Protein AF-A0A8T4K8P7-F1 (afdb_monomer)

Radius of gyration: 17.57 Å; Cα contacts (8 Å, |Δi|>4): 378; chains: 1; bounding box: 42×39×45 Å

pLDDT: mean 90.66, std 10.07, range [41.31, 98.44]

Solvent-accessible surface area (backbone atoms only — not comparable to full-atom values): 11042 Å² total; per-residue (Å²): 95,74,59,97,85,44,69,58,76,87,58,47,67,64,54,25,51,53,53,44,50,50,29,66,76,68,65,52,53,63,45,79,44,51,33,52,85,45,76,46,46,77,56,76,52,80,62,54,69,50,49,51,40,52,32,63,65,65,40,80,53,73,34,36,40,36,16,49,25,79,22,33,34,71,48,74,81,56,51,82,66,72,52,37,40,78,36,74,53,48,74,57,96,65,36,37,38,30,12,36,82,56,75,82,93,69,76,68,49,39,34,40,24,33,82,56,24,32,19,42,69,50,67,52,99,89,66,54,71,52,76,46,57,23,36,36,44,32,55,55,84,85,19,41,37,3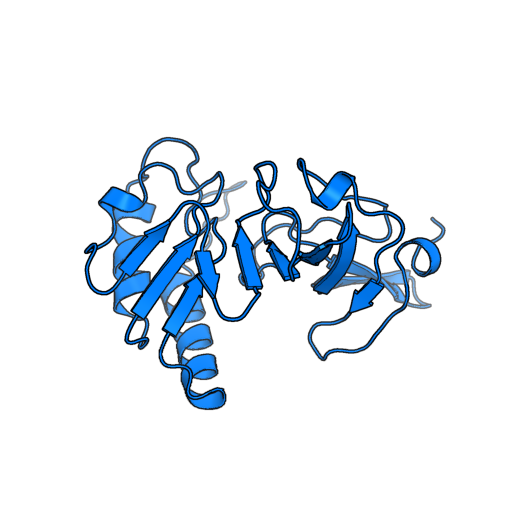5,36,42,43,61,89,57,84,88,56,77,72,31,42,43,39,77,70,55,48,63,55,72,49,53,53,65,46,68,70,29,39,35,23,41,84,90,62,51,74,74,47,32,40,78,78,48,53,70,81,131

Sequence (196 aa):
MWKSGISLPSQVKRLAERLNSLKKLTKAESLIIVGDLKHKTAGISPQERREVPEFLELLKFKKIIIVKGNHDGFIEKLVDGKRVSVQKSFSVGGYIFTHGHRRIRSDKGIIVIGHNHLCVKFRDDVGATYNEPVWVRGRLGGKTIIIMPAFNELCGYFLVNRGTFNGPIASKLKNPKIYLLDGTDIGRVNDLKVKE

Secondary structure (DSSP, 8-state):
-EETTEEPPP-HHHHHHHHHHHHHHH--SEEEE-S-SSS-SSS--HHHHHHHHHHHHH---SEEEEE--TT-TTGGGGS-SSSEEEES-EEETTEEEE-SSS----SSSEEEE-SS-EEEEEE-TTS-EEEEE-EEEEEETTEEEEEPPPSSTTS--EEGGGT---HHHHTT--S-EEE-TT--EEEEGGGGPPP-

Nearest PDB structures (foldseek):
  6nvo-assembly1_A  TM=7.339E-01  e=3.131E-07  Pseudomonas putida KT2440
  7z4m-assembly1_A  TM=4.965E-01  e=4.437E-01  Plasmodium falciparum 3D7
  8hmz-assembly1_E  TM=4.675E-01  e=6.268E+00  Homo sapiens

Mean predicted aligned error: 5.12 Å

Structure (mmCIF, N/CA/C/O backbone):
data_AF-A0A8T4K8P7-F1
#
_entry.id   AF-A0A8T4K8P7-F1
#
loop_
_atom_site.group_PDB
_atom_site.id
_atom_site.type_symbol
_atom_site.label_atom_id
_atom_site.label_alt_id
_atom_site.label_comp_id
_atom_site.label_asym_id
_atom_site.label_entity_id
_atom_site.label_seq_id
_atom_site.pdbx_PDB_ins_code
_atom_site.Cartn_x
_atom_site.Cartn_y
_atom_site.Cartn_z
_atom_site.occupancy
_atom_site.B_iso_or_equiv
_atom_site.auth_seq_id
_atom_site.auth_comp_id
_atom_site.auth_asym_id
_atom_site.auth_atom_id
_atom_site.pdbx_PDB_model_num
ATOM 1 N N . MET A 1 1 ? 10.497 11.976 14.344 1.00 49.62 1 MET A N 1
ATOM 2 C CA . MET A 1 1 ? 11.625 11.009 14.286 1.00 49.62 1 MET A CA 1
ATOM 3 C C . MET A 1 1 ? 12.851 11.747 13.764 1.00 49.62 1 MET A C 1
ATOM 5 O O . MET A 1 1 ? 12.717 12.407 12.743 1.00 49.62 1 MET A O 1
ATOM 9 N N . TRP A 1 2 ? 13.987 11.687 14.465 1.00 41.31 2 TRP A N 1
ATOM 10 C CA . TRP A 1 2 ? 15.237 12.311 14.021 1.00 41.31 2 TRP A CA 1
ATOM 11 C C . TRP A 1 2 ? 15.979 11.336 13.104 1.00 41.31 2 TRP A C 1
ATOM 13 O O . TRP A 1 2 ? 16.312 10.231 13.530 1.00 41.31 2 TRP A O 1
ATOM 23 N N . LYS A 1 3 ? 16.242 11.721 11.856 1.00 43.31 3 LYS A N 1
ATOM 24 C CA . LYS A 1 3 ? 17.260 11.076 11.015 1.00 43.31 3 LYS A CA 1
ATOM 25 C C . LYS A 1 3 ? 18.243 12.158 10.600 1.00 43.31 3 LYS A C 1
ATOM 27 O O . LYS A 1 3 ? 17.824 13.176 10.059 1.00 43.31 3 LYS A O 1
ATOM 32 N N . SER A 1 4 ? 19.520 11.965 10.921 1.00 51.34 4 SER A N 1
ATOM 33 C CA . SER A 1 4 ? 20.590 12.917 10.586 1.00 51.34 4 SER A CA 1
ATOM 34 C C . SER A 1 4 ? 20.332 14.357 11.070 1.00 51.34 4 SER A C 1
ATOM 36 O O . SER A 1 4 ? 20.675 15.308 10.381 1.00 51.34 4 SER A O 1
ATOM 38 N N . GLY A 1 5 ? 19.686 14.531 12.232 1.00 52.47 5 GLY A N 1
ATOM 39 C CA . GLY A 1 5 ? 19.382 15.856 12.795 1.00 52.47 5 GLY A CA 1
ATOM 40 C C . GLY A 1 5 ? 18.065 16.494 12.329 1.00 52.47 5 GLY A C 1
ATOM 41 O O . GLY A 1 5 ? 17.687 17.536 12.853 1.00 52.47 5 GLY A O 1
ATOM 42 N N . ILE A 1 6 ? 17.321 15.867 11.410 1.00 60.94 6 ILE A N 1
ATOM 43 C CA . ILE A 1 6 ? 16.046 16.398 10.905 1.00 60.94 6 ILE A CA 1
ATOM 44 C C . ILE A 1 6 ? 14.881 15.700 11.610 1.00 60.94 6 ILE A C 1
ATOM 46 O O . ILE A 1 6 ? 14.722 14.481 11.502 1.00 60.94 6 ILE A O 1
ATOM 50 N N . SER A 1 7 ? 14.056 16.474 12.322 1.00 66.19 7 SER A N 1
ATOM 51 C CA . SER A 1 7 ? 12.785 16.006 12.880 1.00 66.19 7 SER A CA 1
ATOM 52 C C . SER A 1 7 ? 11.669 16.217 11.861 1.00 66.19 7 SER A C 1
ATOM 54 O O . SER A 1 7 ? 11.255 17.347 11.607 1.00 66.19 7 SER A O 1
ATOM 56 N N . LEU A 1 8 ? 11.169 15.129 11.273 1.00 68.38 8 LEU A N 1
ATOM 57 C CA . LEU A 1 8 ? 9.980 15.212 10.426 1.00 68.38 8 LEU A CA 1
ATOM 58 C C . LEU A 1 8 ? 8.728 15.414 11.295 1.00 68.38 8 LEU A C 1
ATOM 60 O O . LEU A 1 8 ? 8.535 14.647 12.250 1.00 68.38 8 LEU A O 1
ATOM 64 N N . PRO A 1 9 ? 7.870 16.399 10.970 1.00 79.00 9 PRO A N 1
ATOM 65 C CA . PRO A 1 9 ? 6.611 16.596 11.670 1.00 79.00 9 PRO A CA 1
ATOM 66 C C . PRO A 1 9 ? 5.672 15.413 11.433 1.00 79.00 9 PRO A C 1
ATOM 68 O O . PRO A 1 9 ? 5.749 14.719 10.412 1.00 79.00 9 PRO A O 1
ATOM 71 N N . SER A 1 10 ? 4.757 15.205 12.378 1.00 85.06 10 SER A N 1
ATOM 72 C CA . SER A 1 10 ? 3.747 14.156 12.268 1.00 85.06 10 SER A CA 1
ATOM 73 C C . SER A 1 10 ? 2.911 14.318 10.997 1.00 85.06 10 SER A C 1
ATOM 75 O O . SER A 1 10 ? 2.482 15.418 10.653 1.00 85.06 10 SER A O 1
ATOM 77 N N . GLN A 1 11 ? 2.674 13.208 10.298 1.00 89.50 11 GLN A N 1
ATOM 78 C CA . GLN A 1 11 ? 1.909 13.174 9.045 1.00 89.50 11 GLN A CA 1
ATOM 79 C C . GLN A 1 11 ? 0.461 12.710 9.241 1.00 89.50 11 GLN A C 1
ATOM 81 O O . GLN A 1 11 ? -0.279 12.584 8.266 1.00 89.50 11 GLN A O 1
ATOM 86 N N . VAL A 1 12 ? 0.054 12.454 10.489 1.00 93.44 12 VAL A N 1
ATOM 87 C CA . VAL A 1 12 ? -1.227 11.829 10.847 1.00 93.44 12 VAL A CA 1
ATOM 88 C C . VAL A 1 12 ? -2.416 12.567 10.233 1.00 93.44 12 VAL A C 1
ATOM 90 O O . VAL A 1 12 ? -3.174 11.972 9.466 1.00 93.44 12 VAL A O 1
ATOM 93 N N . LYS A 1 13 ? -2.541 13.873 10.501 1.00 95.25 13 LYS A N 1
ATOM 94 C CA . LYS A 1 13 ? -3.667 14.689 10.016 1.00 95.25 13 LYS A CA 1
ATOM 95 C C . LYS A 1 13 ? -3.722 14.735 8.491 1.00 95.25 13 LYS A C 1
ATOM 97 O O . LYS A 1 13 ? -4.756 14.419 7.911 1.00 95.25 13 LYS A O 1
ATOM 102 N N . ARG A 1 14 ? -2.582 15.004 7.844 1.00 95.38 14 ARG A N 1
ATOM 103 C CA . ARG A 1 14 ? -2.464 15.075 6.378 1.00 95.38 14 ARG A CA 1
ATOM 104 C C . ARG A 1 14 ? -2.895 13.770 5.699 1.00 95.38 14 ARG A C 1
ATOM 106 O O . ARG A 1 14 ? -3.659 13.789 4.736 1.00 95.38 14 ARG A O 1
ATOM 113 N N . LEU A 1 15 ? -2.421 12.625 6.196 1.00 95.94 15 LEU A N 1
ATOM 114 C CA . LEU A 1 15 ? -2.766 11.316 5.632 1.00 95.94 15 LEU A CA 1
ATOM 115 C C . LEU A 1 15 ? -4.241 10.965 5.869 1.00 95.94 15 LEU A C 1
ATOM 117 O O . LEU A 1 15 ? -4.898 10.448 4.962 1.00 95.94 15 LEU A O 1
ATOM 121 N N . ALA A 1 16 ? -4.776 11.267 7.055 1.00 97.69 16 ALA A N 1
ATOM 122 C CA . ALA A 1 16 ? -6.183 11.034 7.371 1.00 97.69 16 ALA A CA 1
ATOM 123 C C . ALA A 1 16 ? -7.114 11.902 6.509 1.00 97.69 16 ALA A C 1
ATOM 125 O O . ALA A 1 16 ? -8.106 11.404 5.975 1.00 97.69 16 ALA A O 1
ATOM 126 N N . GLU A 1 17 ? -6.780 13.178 6.308 1.00 97.81 17 GLU A N 1
ATOM 127 C CA . GLU A 1 17 ? -7.503 14.087 5.414 1.00 97.81 17 GLU A CA 1
ATOM 128 C C . GLU A 1 17 ? -7.501 13.580 3.975 1.00 97.81 17 GLU A C 1
ATOM 130 O O . GLU A 1 17 ? -8.565 13.496 3.360 1.00 97.81 17 GLU A O 1
ATOM 135 N N . ARG A 1 18 ? -6.344 13.149 3.460 1.00 97.56 18 ARG A N 1
ATOM 136 C CA . ARG A 1 18 ? -6.235 12.574 2.112 1.00 97.56 18 ARG A CA 1
ATOM 137 C C . ARG A 1 18 ? -7.135 11.344 1.947 1.00 97.56 18 ARG A C 1
ATOM 139 O O . ARG A 1 18 ? -7.879 11.259 0.971 1.00 97.56 18 ARG A O 1
ATOM 146 N N . LEU A 1 19 ? -7.139 10.422 2.913 1.00 98.06 19 LEU A N 1
ATOM 147 C CA . LEU A 1 19 ? -8.028 9.251 2.900 1.00 98.06 19 LEU A CA 1
ATOM 148 C C . LEU A 1 19 ? -9.512 9.632 3.006 1.00 98.06 19 LEU A C 1
ATOM 150 O O . LEU A 1 19 ? -10.351 9.050 2.320 1.00 98.06 19 LEU A O 1
ATOM 154 N N . ASN A 1 20 ? -9.851 10.627 3.822 1.00 98.44 20 ASN A N 1
ATOM 155 C CA . ASN A 1 20 ? -11.219 11.124 3.952 1.00 98.44 20 ASN A CA 1
ATOM 156 C C . ASN A 1 20 ? -11.707 11.834 2.677 1.00 98.44 20 ASN A C 1
ATOM 158 O O . ASN A 1 20 ? -12.883 11.720 2.328 1.00 98.44 20 ASN A O 1
ATOM 162 N N . SER A 1 21 ? -10.830 12.522 1.949 1.00 98.31 21 SER A N 1
ATOM 163 C CA . SER A 1 21 ? -11.137 13.081 0.628 1.00 98.31 21 SER A CA 1
ATOM 164 C C . SER A 1 21 ? -11.382 11.977 -0.402 1.00 98.31 21 SER A C 1
ATOM 166 O O . SER A 1 21 ? -12.384 12.020 -1.115 1.00 98.31 21 SER A O 1
ATOM 168 N N . LEU A 1 22 ? -10.560 10.921 -0.409 1.00 97.56 22 LEU A N 1
ATOM 169 C CA . LEU A 1 22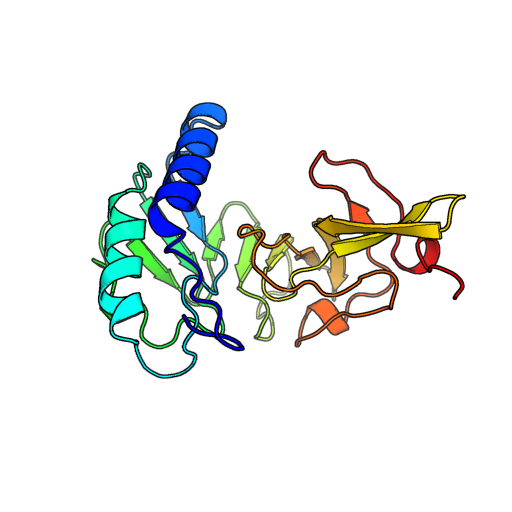 ? -10.794 9.737 -1.246 1.00 97.56 22 LEU A CA 1
ATOM 170 C C . LEU A 1 22 ? -12.107 9.031 -0.896 1.00 97.56 22 LEU A C 1
ATOM 172 O O . LEU A 1 22 ? -12.825 8.589 -1.792 1.00 97.56 22 LEU A O 1
ATOM 176 N N . LYS A 1 23 ? -12.476 8.971 0.388 1.00 97.88 23 LYS A N 1
ATOM 177 C CA . LYS A 1 23 ? -13.790 8.477 0.812 1.00 97.88 23 LYS A CA 1
ATOM 178 C C . LYS A 1 23 ? -14.923 9.283 0.181 1.00 97.88 23 LYS A C 1
ATOM 180 O O . LYS A 1 23 ? -15.877 8.685 -0.304 1.00 97.88 23 LYS A O 1
ATOM 185 N N . LYS A 1 24 ? -14.847 10.619 0.203 1.00 97.88 24 LYS A N 1
ATOM 186 C CA . LYS A 1 24 ? -15.880 11.487 -0.392 1.00 97.88 24 LYS A CA 1
ATOM 187 C C . LYS A 1 24 ? -16.013 11.239 -1.895 1.00 97.88 24 LYS A C 1
ATOM 189 O O . LYS A 1 24 ? -17.130 11.113 -2.382 1.00 97.88 24 LYS A O 1
ATOM 194 N N . LEU A 1 25 ? -14.883 11.114 -2.593 1.00 97.81 25 LEU A N 1
ATOM 195 C CA . LEU A 1 25 ? -14.841 10.876 -4.036 1.00 97.81 25 LEU A CA 1
ATOM 196 C C . LEU A 1 25 ? -15.408 9.500 -4.421 1.00 97.81 25 LEU A C 1
ATOM 198 O O . LEU A 1 25 ? -16.228 9.390 -5.324 1.00 97.81 25 LEU A O 1
ATOM 202 N N . THR A 1 26 ? -14.987 8.450 -3.719 1.00 97.44 26 THR A N 1
ATOM 203 C CA . THR A 1 26 ? -15.342 7.054 -4.042 1.00 97.44 26 THR A CA 1
ATOM 204 C C . THR A 1 26 ? -16.648 6.586 -3.405 1.00 97.44 26 THR A C 1
ATOM 206 O O . THR A 1 26 ? -17.161 5.530 -3.762 1.00 97.44 26 THR A O 1
ATOM 209 N N . LYS A 1 27 ? -17.162 7.329 -2.416 1.00 97.88 27 LYS A N 1
ATOM 210 C CA . LYS A 1 27 ? -18.271 6.939 -1.528 1.00 97.88 27 LYS A CA 1
ATOM 211 C C . LYS A 1 27 ? -18.028 5.622 -0.770 1.00 97.88 27 LYS A C 1
ATOM 213 O O . LYS A 1 27 ? -18.963 5.045 -0.222 1.00 97.88 27 LYS A O 1
ATOM 218 N N . ALA A 1 28 ? -16.778 5.157 -0.682 1.00 97.50 28 ALA A N 1
ATOM 219 C CA . ALA A 1 28 ? -16.440 3.896 -0.032 1.00 97.50 28 ALA A CA 1
ATOM 220 C C . ALA A 1 28 ? -16.812 3.900 1.461 1.00 97.50 28 ALA A C 1
ATOM 222 O O . ALA A 1 28 ? -16.517 4.840 2.205 1.00 97.50 28 ALA A O 1
ATOM 223 N N . GLU A 1 29 ? -17.438 2.827 1.941 1.00 97.19 29 GLU A N 1
ATOM 224 C CA . GLU A 1 29 ? -17.795 2.697 3.359 1.00 97.19 29 GLU A CA 1
ATOM 225 C C . GLU A 1 29 ? -16.701 2.038 4.199 1.00 97.19 29 GLU A C 1
ATOM 227 O O . GLU A 1 29 ? -16.572 2.347 5.386 1.00 97.19 29 GLU A O 1
ATOM 232 N N . SER A 1 30 ? -15.900 1.176 3.572 1.00 97.31 30 SER A N 1
ATOM 233 C CA . SER A 1 30 ? -14.839 0.400 4.212 1.00 97.31 30 SER A CA 1
ATOM 234 C C . SER A 1 30 ? -13.465 0.753 3.645 1.00 97.31 30 SER A C 1
ATOM 236 O O . SER A 1 30 ? -13.347 1.062 2.461 1.00 97.31 30 SER A O 1
ATOM 238 N N . LEU A 1 31 ? -12.432 0.664 4.482 1.00 98.12 31 LEU A N 1
ATOM 239 C CA . LEU A 1 31 ? -11.030 0.861 4.109 1.00 98.12 31 LEU A CA 1
ATOM 240 C C . LEU A 1 31 ? -10.221 -0.406 4.405 1.00 98.12 31 LEU A C 1
ATOM 242 O O . LEU A 1 31 ? -10.335 -0.972 5.492 1.00 98.12 31 LEU A O 1
ATOM 246 N N . ILE A 1 32 ? -9.372 -0.816 3.462 1.00 98.00 32 ILE A N 1
ATOM 247 C CA . ILE A 1 32 ? -8.385 -1.883 3.656 1.00 98.00 32 ILE A CA 1
ATOM 248 C C . ILE A 1 32 ? -6.993 -1.244 3.616 1.00 98.00 32 ILE A C 1
ATOM 250 O O . ILE A 1 32 ? -6.621 -0.640 2.614 1.00 98.00 32 ILE A O 1
ATOM 254 N N . ILE A 1 33 ? -6.226 -1.378 4.697 1.00 97.88 33 ILE A N 1
ATOM 255 C CA . ILE A 1 33 ? -4.840 -0.905 4.807 1.00 97.88 33 ILE A CA 1
ATOM 256 C C . ILE A 1 33 ? -3.918 -2.116 4.661 1.00 97.88 33 ILE A C 1
ATOM 258 O O . ILE A 1 33 ? -3.974 -3.035 5.477 1.00 97.88 33 ILE A O 1
ATOM 262 N N . VAL A 1 34 ? -3.068 -2.134 3.632 1.00 97.00 34 VAL A N 1
ATOM 263 C CA . VAL A 1 34 ? -2.229 -3.298 3.274 1.00 97.00 34 VAL A CA 1
ATOM 264 C C . VAL A 1 34 ? -0.843 -3.231 3.939 1.00 97.00 34 VAL A C 1
ATOM 266 O O . VAL A 1 34 ? 0.204 -3.371 3.306 1.00 97.00 34 VAL A O 1
ATOM 269 N N . GLY A 1 35 ? -0.867 -3.063 5.258 1.00 94.38 35 GLY A N 1
ATOM 270 C CA . GLY A 1 35 ? 0.278 -3.179 6.161 1.00 94.38 35 GLY A CA 1
ATOM 271 C C . GLY A 1 35 ? 1.169 -1.950 6.260 1.00 94.38 35 GLY A C 1
ATOM 272 O O . GLY A 1 35 ? 0.948 -0.950 5.584 1.00 94.38 35 GLY A O 1
ATOM 273 N N . ASP A 1 36 ? 2.159 -2.070 7.142 1.00 94.12 36 ASP A N 1
ATOM 274 C CA . ASP A 1 36 ? 3.139 -1.052 7.529 1.00 94.12 36 ASP A CA 1
ATOM 275 C C . ASP A 1 36 ? 2.482 0.289 7.894 1.00 94.12 36 ASP A C 1
ATOM 277 O O . ASP A 1 36 ? 2.917 1.366 7.486 1.00 94.12 36 ASP A O 1
ATOM 281 N N . LEU A 1 37 ? 1.419 0.216 8.704 1.00 93.00 37 LEU A N 1
ATOM 282 C CA . LEU A 1 37 ? 0.782 1.398 9.287 1.00 93.00 37 LEU A CA 1
ATOM 283 C C . LEU A 1 37 ? 1.706 2.074 10.310 1.00 93.00 37 LEU A C 1
ATOM 285 O O . LEU A 1 37 ? 1.640 3.287 10.506 1.00 93.00 37 LEU A O 1
ATOM 289 N N . LYS A 1 38 ? 2.567 1.288 10.963 1.00 90.81 38 LYS A N 1
ATOM 290 C CA . LYS A 1 38 ? 3.600 1.779 11.880 1.00 90.81 38 LYS A CA 1
ATOM 291 C C . LYS A 1 38 ? 4.987 1.267 11.490 1.00 90.81 38 LYS A C 1
ATOM 293 O O . LYS A 1 38 ? 5.124 0.463 10.577 1.00 90.81 38 LYS A O 1
ATOM 298 N N . HIS A 1 39 ? 6.025 1.727 12.188 1.00 82.88 39 HIS A N 1
ATOM 299 C CA . HIS A 1 39 ? 7.415 1.540 11.772 1.00 82.88 39 HIS A CA 1
ATOM 300 C C . HIS A 1 39 ? 8.201 0.522 12.611 1.00 82.88 39 HIS A C 1
ATOM 302 O O . HIS A 1 39 ? 9.064 -0.174 12.079 1.00 82.88 39 HIS A O 1
ATOM 308 N N . LYS A 1 40 ? 7.964 0.398 13.920 1.00 80.56 40 LYS A N 1
ATOM 309 C CA . LYS A 1 40 ? 8.739 -0.542 14.748 1.00 80.56 40 LYS A CA 1
ATOM 310 C C . LYS A 1 40 ? 8.344 -1.988 14.478 1.00 80.56 40 LYS A C 1
ATOM 312 O O . LYS A 1 40 ? 7.239 -2.393 14.805 1.00 80.56 40 LYS A O 1
ATOM 317 N N . THR A 1 41 ? 9.271 -2.817 14.015 1.00 76.81 41 THR A N 1
ATOM 318 C CA . THR A 1 41 ? 9.027 -4.261 13.833 1.00 76.81 41 THR A CA 1
ATOM 319 C C . THR A 1 41 ? 8.673 -4.965 15.150 1.00 76.81 41 THR A C 1
ATOM 321 O O . THR A 1 41 ? 7.709 -5.730 15.201 1.00 76.81 41 THR A O 1
ATOM 324 N N . ALA A 1 42 ? 9.395 -4.654 16.234 1.00 82.31 42 ALA A N 1
ATOM 325 C CA . ALA A 1 42 ? 9.152 -5.168 17.580 1.00 82.31 42 ALA A CA 1
ATOM 326 C C . ALA A 1 42 ? 8.781 -4.045 18.563 1.00 82.31 42 ALA A C 1
ATOM 328 O O . ALA A 1 42 ? 9.483 -3.040 18.702 1.00 82.31 42 ALA A O 1
ATOM 329 N N . GLY A 1 43 ? 7.678 -4.247 19.283 1.00 87.62 43 GLY A N 1
ATOM 330 C CA . GLY A 1 43 ? 7.147 -3.295 20.254 1.00 87.62 43 GLY A CA 1
ATOM 331 C C . GLY A 1 43 ? 6.405 -2.114 19.624 1.00 87.62 43 GLY A C 1
ATOM 332 O O . GLY A 1 43 ? 6.090 -2.101 18.434 1.00 87.62 43 GLY A O 1
ATOM 333 N N . ILE A 1 44 ? 6.098 -1.130 20.470 1.00 91.31 44 ILE A N 1
ATOM 334 C CA . ILE A 1 44 ? 5.383 0.093 20.095 1.00 91.31 44 ILE A CA 1
ATOM 335 C C . ILE A 1 44 ? 6.105 1.273 20.743 1.00 91.31 44 ILE A C 1
ATOM 337 O O . ILE A 1 44 ? 6.262 1.309 21.967 1.00 91.31 44 ILE A O 1
ATOM 341 N N . SER A 1 45 ? 6.565 2.221 19.933 1.00 91.25 45 SER A N 1
ATOM 342 C CA . SER A 1 45 ? 7.180 3.459 20.411 1.00 91.25 45 SER A CA 1
ATOM 343 C C . SER A 1 45 ? 6.156 4.388 21.079 1.00 91.25 45 SER A C 1
ATOM 345 O O . SER A 1 45 ? 4.963 4.309 20.781 1.00 91.25 45 SER A O 1
ATOM 347 N N . PRO A 1 46 ? 6.592 5.317 21.950 1.00 91.19 46 PRO A N 1
ATOM 348 C CA . PRO A 1 46 ? 5.697 6.320 22.529 1.00 91.19 46 PRO A CA 1
ATOM 349 C C . PRO A 1 46 ? 4.970 7.168 21.478 1.00 91.19 46 PRO A C 1
ATOM 351 O O . PRO A 1 46 ? 3.826 7.552 21.694 1.00 91.19 46 PRO A O 1
ATOM 354 N N . GLN A 1 47 ? 5.619 7.434 20.338 1.00 90.69 47 GLN A N 1
ATOM 355 C CA . GLN A 1 47 ? 5.001 8.138 19.217 1.00 90.69 47 GLN A CA 1
ATOM 356 C C . GLN A 1 47 ? 3.884 7.294 18.591 1.00 90.69 47 GLN A C 1
ATOM 358 O O . GLN A 1 47 ? 2.758 7.766 18.505 1.00 90.69 47 GLN A O 1
ATOM 363 N N . GLU A 1 48 ? 4.149 6.031 18.246 1.00 93.19 48 GLU A N 1
ATOM 364 C CA . GLU A 1 48 ? 3.138 5.134 17.659 1.00 93.19 48 GLU A CA 1
ATOM 365 C C . GLU A 1 48 ? 1.954 4.877 18.601 1.00 93.19 48 GLU A C 1
ATOM 367 O O . GLU A 1 48 ? 0.825 4.765 18.133 1.00 93.19 48 GLU A O 1
ATOM 372 N N . ARG A 1 49 ? 2.184 4.827 19.924 1.00 94.50 49 ARG A N 1
ATOM 373 C CA . ARG A 1 49 ? 1.101 4.700 20.919 1.00 94.50 49 ARG A CA 1
ATOM 374 C C . ARG A 1 49 ? 0.110 5.862 20.881 1.00 94.50 49 ARG A C 1
ATOM 376 O O . ARG A 1 49 ? -1.027 5.664 21.286 1.00 94.50 49 ARG A O 1
ATOM 383 N N . ARG A 1 50 ? 0.542 7.045 20.440 1.00 94.06 50 ARG A N 1
ATOM 384 C CA . ARG A 1 50 ? -0.318 8.227 20.290 1.00 94.06 50 ARG A CA 1
ATOM 385 C C . ARG A 1 50 ? -0.859 8.347 18.868 1.00 94.06 50 ARG A C 1
ATOM 387 O O . ARG A 1 50 ? -2.060 8.455 18.677 1.00 94.06 50 ARG A O 1
ATOM 394 N N . GLU A 1 51 ? 0.029 8.272 17.882 1.00 94.94 51 GLU A N 1
ATOM 395 C CA . GLU A 1 51 ? -0.286 8.592 16.488 1.00 94.94 51 GLU A CA 1
ATOM 396 C C . GLU A 1 51 ? -1.151 7.537 15.793 1.00 94.94 51 GLU A C 1
ATOM 398 O O . GLU A 1 51 ? -1.971 7.899 14.956 1.00 94.94 51 GLU A O 1
ATOM 403 N N . VAL A 1 52 ? -0.993 6.243 16.104 1.00 95.94 52 VAL A N 1
ATOM 404 C CA . VAL A 1 52 ? -1.789 5.195 15.439 1.00 95.94 52 VAL A CA 1
ATOM 405 C C . VAL A 1 52 ? -3.265 5.269 15.853 1.00 95.94 52 VAL A C 1
ATOM 407 O O . VAL A 1 52 ? -4.103 5.306 14.950 1.00 95.94 52 VAL A O 1
ATOM 410 N N . PRO A 1 53 ? -3.619 5.337 17.155 1.00 96.19 53 PRO A N 1
ATOM 411 C CA . PRO A 1 53 ? -5.007 5.563 17.557 1.00 96.19 53 PRO A CA 1
ATOM 412 C C . PRO A 1 53 ? -5.574 6.880 17.013 1.00 96.19 53 PRO A C 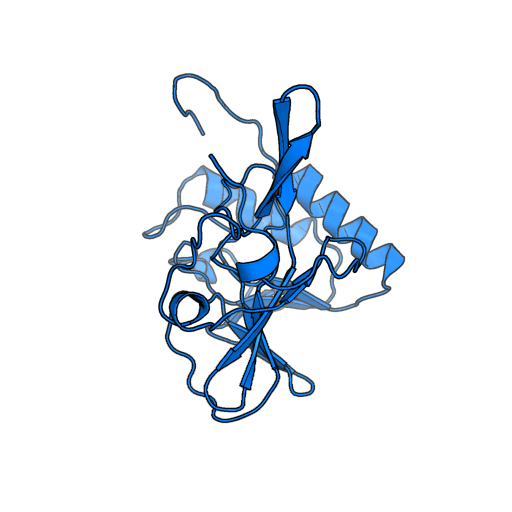1
ATOM 414 O O . PRO A 1 53 ? -6.631 6.853 16.387 1.00 96.19 53 PRO A O 1
ATOM 417 N N . GLU A 1 54 ? -4.836 7.994 17.142 1.00 96.38 54 GLU A N 1
ATOM 418 C CA . GLU A 1 54 ? -5.250 9.308 16.617 1.00 96.38 54 GLU A CA 1
ATOM 419 C C . GLU A 1 54 ? -5.564 9.234 15.115 1.00 96.38 54 GLU A C 1
ATOM 421 O O . GLU A 1 54 ? -6.616 9.681 14.657 1.00 96.38 54 GLU A O 1
ATOM 426 N N . PHE A 1 55 ? -4.680 8.611 14.333 1.00 97.19 55 PHE A N 1
ATOM 427 C CA . PHE A 1 55 ? -4.892 8.414 12.906 1.00 97.19 55 PHE A CA 1
ATOM 428 C C . PHE A 1 55 ? -6.179 7.637 12.622 1.00 97.19 55 PHE A C 1
ATOM 430 O O . PHE A 1 55 ? -6.968 8.061 11.781 1.00 97.19 55 PHE A O 1
ATOM 437 N N . LEU A 1 56 ? -6.415 6.521 13.317 1.00 97.31 56 LEU A N 1
ATOM 438 C CA . LEU A 1 56 ? -7.590 5.671 13.101 1.00 97.31 56 LEU A CA 1
ATOM 439 C C . LEU A 1 56 ? -8.906 6.357 13.494 1.00 97.31 56 LEU A C 1
ATOM 441 O O . LEU A 1 56 ? -9.924 6.142 12.823 1.00 97.31 56 LEU A O 1
ATOM 445 N N . GLU A 1 57 ? -8.885 7.192 14.532 1.00 96.81 57 GLU A N 1
ATOM 446 C CA . GLU A 1 57 ? -10.024 8.003 14.975 1.00 96.81 57 GLU A CA 1
ATOM 447 C C . GLU A 1 57 ? -10.398 9.080 13.950 1.00 96.81 57 GLU A C 1
ATOM 449 O O . GLU A 1 57 ? -11.579 9.255 13.646 1.00 96.81 57 GLU A O 1
ATOM 454 N N . LEU A 1 58 ? -9.404 9.746 13.350 1.00 97.81 58 LEU A N 1
ATOM 455 C CA . LEU A 1 58 ? -9.614 10.791 12.338 1.00 97.81 58 LEU A CA 1
ATOM 456 C C . LEU A 1 58 ? -10.227 10.268 11.031 1.00 97.81 58 LEU A C 1
ATOM 458 O O . LEU A 1 58 ? -10.808 11.037 10.254 1.00 97.81 58 LEU A O 1
ATOM 462 N N . LEU A 1 59 ? -10.096 8.973 10.746 1.00 98.12 59 LEU A N 1
ATOM 463 C CA . LEU A 1 59 ? -10.692 8.362 9.563 1.00 98.12 59 LEU A CA 1
ATOM 464 C C . LEU A 1 59 ? -12.227 8.361 9.661 1.00 98.12 59 LEU A C 1
ATOM 466 O O . LEU A 1 59 ? -12.803 8.227 10.734 1.00 98.12 59 LEU A O 1
ATOM 470 N N . LYS A 1 60 ? -12.931 8.475 8.532 1.00 97.62 60 LYS A N 1
ATOM 471 C CA . LYS A 1 60 ? -14.410 8.529 8.486 1.00 97.62 60 LYS A CA 1
ATOM 472 C C . LYS A 1 60 ? -15.051 7.268 7.894 1.00 97.62 60 LYS A C 1
ATOM 474 O O . LYS A 1 60 ? -16.175 7.305 7.396 1.00 97.62 60 LYS A O 1
ATOM 479 N N . PHE A 1 61 ? -14.340 6.144 7.892 1.00 98.19 61 PHE A N 1
ATOM 480 C CA . PHE A 1 61 ? -14.841 4.867 7.367 1.00 98.19 61 PHE A CA 1
ATOM 481 C C . PHE A 1 61 ? -15.633 4.103 8.432 1.00 98.19 61 PHE A C 1
ATOM 483 O O . PHE A 1 61 ? -15.252 4.101 9.600 1.00 98.19 61 PHE A O 1
ATOM 490 N N . LYS A 1 62 ? -16.711 3.419 8.024 1.00 97.12 62 LYS A N 1
ATOM 491 C CA . LYS A 1 62 ? -17.540 2.598 8.924 1.00 97.12 62 LYS A CA 1
ATOM 492 C C . LYS A 1 62 ? -16.787 1.362 9.412 1.00 97.12 62 LYS A C 1
ATOM 494 O O . LYS A 1 62 ? -16.997 0.918 10.533 1.00 97.12 62 LYS A O 1
ATOM 499 N N . LYS A 1 63 ? -15.915 0.810 8.565 1.00 97.50 63 LYS A N 1
ATOM 500 C CA . LYS A 1 63 ? -15.108 -0.377 8.857 1.00 97.50 63 LYS A CA 1
ATOM 501 C C . LYS A 1 63 ? -13.699 -0.207 8.312 1.00 97.50 63 LYS A C 1
ATOM 503 O O . LYS A 1 63 ? -13.520 0.220 7.171 1.00 97.50 63 LYS A O 1
ATOM 508 N N . ILE A 1 64 ? -12.703 -0.562 9.115 1.00 98.44 64 ILE A N 1
ATOM 509 C CA . ILE A 1 64 ? -11.295 -0.535 8.722 1.00 98.44 64 ILE A CA 1
ATOM 510 C C . ILE A 1 64 ? -10.712 -1.933 8.934 1.00 98.44 64 ILE A C 1
ATOM 512 O O . ILE A 1 64 ? -10.831 -2.525 10.009 1.00 98.44 64 ILE A O 1
ATOM 516 N N . ILE A 1 65 ? -10.090 -2.477 7.893 1.00 98.25 65 ILE A N 1
ATOM 517 C CA . ILE A 1 65 ? -9.349 -3.734 7.947 1.00 98.25 65 ILE A CA 1
ATOM 518 C C . ILE A 1 65 ? -7.872 -3.424 7.743 1.00 98.25 65 ILE A C 1
ATOM 520 O O . ILE A 1 65 ? -7.476 -2.929 6.692 1.00 98.25 65 ILE A O 1
ATOM 524 N N . ILE A 1 66 ? -7.049 -3.744 8.732 1.00 98.19 66 ILE A N 1
ATOM 525 C CA . ILE A 1 66 ? -5.596 -3.645 8.648 1.00 98.19 66 ILE A CA 1
ATOM 526 C C . ILE A 1 66 ? -5.048 -5.038 8.359 1.00 98.19 66 ILE A C 1
ATOM 528 O O . ILE A 1 66 ? -5.177 -5.960 9.165 1.00 98.19 66 ILE A O 1
ATOM 532 N N . VAL A 1 67 ? -4.417 -5.200 7.203 1.00 97.19 67 VAL A N 1
ATOM 533 C CA . VAL A 1 67 ? -3.671 -6.403 6.844 1.00 97.19 67 VAL A CA 1
ATOM 534 C C . VAL A 1 67 ? -2.231 -6.223 7.305 1.00 97.19 67 VAL A C 1
ATOM 536 O O . VAL A 1 67 ? -1.504 -5.412 6.756 1.00 97.19 67 VAL A O 1
ATOM 539 N N . LYS A 1 68 ? -1.815 -6.979 8.316 1.00 94.69 68 LYS A N 1
ATOM 540 C CA . LYS A 1 68 ? -0.568 -6.764 9.057 1.00 94.69 68 LYS A CA 1
ATOM 541 C C . LYS A 1 68 ? 0.685 -6.856 8.171 1.00 94.69 68 LYS A C 1
ATOM 543 O O . LYS A 1 68 ? 0.945 -7.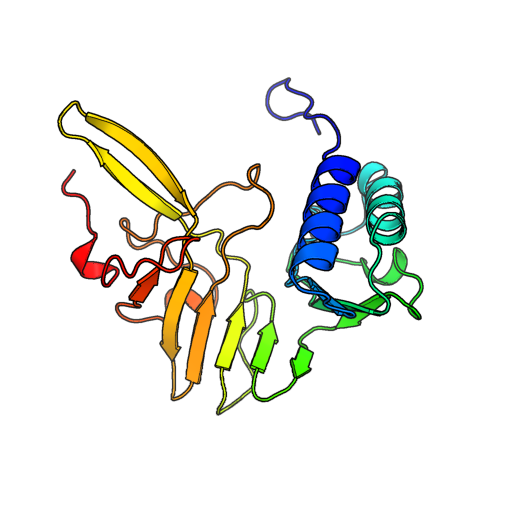896 7.555 1.00 94.69 68 LYS A O 1
ATOM 548 N N . GLY A 1 69 ? 1.479 -5.787 8.159 1.00 94.94 69 GLY A N 1
ATOM 549 C CA . GLY A 1 69 ? 2.816 -5.729 7.570 1.00 94.94 69 GLY A CA 1
ATOM 550 C C . GLY A 1 69 ? 3.912 -6.255 8.492 1.00 94.94 69 GLY A C 1
ATOM 551 O O . GLY A 1 69 ? 3.647 -6.683 9.621 1.00 94.94 69 GLY A O 1
ATOM 552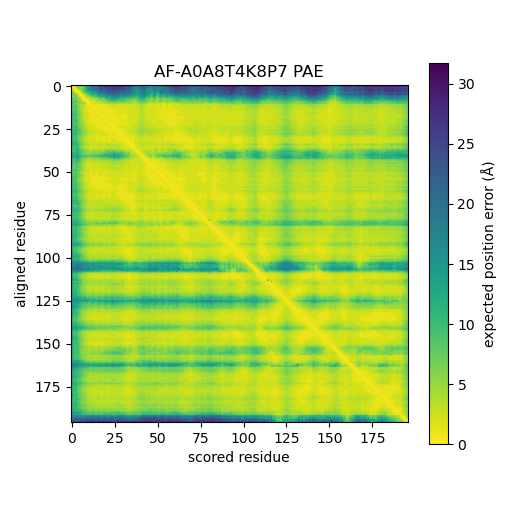 N N . ASN A 1 70 ? 5.157 -6.271 8.013 1.00 93.50 70 ASN A N 1
ATOM 553 C CA . ASN A 1 70 ? 6.290 -6.705 8.838 1.00 93.50 70 ASN A CA 1
ATOM 554 C C . ASN A 1 70 ? 6.674 -5.661 9.897 1.00 93.50 70 ASN A C 1
ATOM 556 O O . ASN A 1 70 ? 7.288 -6.029 10.900 1.00 93.50 70 ASN A O 1
ATOM 560 N N . HIS A 1 71 ? 6.265 -4.401 9.732 1.00 91.75 71 HIS A N 1
ATOM 561 C CA . HIS A 1 71 ? 6.468 -3.347 10.725 1.00 91.75 71 HIS A CA 1
ATOM 562 C C . HIS A 1 71 ? 5.298 -3.194 11.711 1.00 91.75 71 HIS A C 1
ATOM 564 O O . HIS A 1 71 ? 5.399 -2.458 12.687 1.00 91.75 71 HIS A O 1
ATOM 570 N N . ASP A 1 72 ? 4.216 -3.957 11.563 1.00 92.25 72 ASP A N 1
ATOM 571 C CA . ASP A 1 72 ? 3.002 -3.825 12.381 1.00 92.25 72 ASP A CA 1
ATOM 572 C C . ASP A 1 72 ? 2.982 -4.726 13.636 1.00 92.25 72 ASP A C 1
ATOM 574 O O . ASP A 1 72 ? 1.928 -5.155 14.113 1.00 92.25 72 ASP A O 1
ATOM 578 N N . GLY A 1 73 ? 4.140 -5.058 14.215 1.00 90.44 73 GLY A N 1
ATOM 579 C CA . GLY A 1 73 ? 4.208 -5.870 15.440 1.00 90.44 73 GLY A CA 1
ATOM 580 C C . GLY A 1 73 ? 3.407 -5.266 16.606 1.00 90.44 73 GLY A C 1
ATOM 581 O O . GLY A 1 73 ? 3.565 -4.093 16.909 1.00 90.44 73 GLY A O 1
ATOM 582 N N . PHE A 1 74 ? 2.571 -6.054 17.289 1.00 92.88 74 PHE A N 1
ATOM 583 C CA . PHE A 1 74 ? 1.696 -5.604 18.392 1.00 92.88 74 PHE A CA 1
ATOM 584 C C . PHE A 1 74 ? 0.667 -4.509 18.051 1.00 92.88 74 PHE A C 1
ATOM 586 O O . PHE A 1 74 ? 0.104 -3.916 18.969 1.00 92.88 74 PHE A O 1
ATOM 593 N N . ILE A 1 75 ? 0.386 -4.246 16.770 1.00 94.44 75 ILE A N 1
ATOM 594 C CA . ILE A 1 75 ? -0.634 -3.268 16.354 1.00 94.44 75 ILE A CA 1
ATOM 595 C C . ILE A 1 75 ? -2.025 -3.566 16.934 1.00 94.44 75 ILE A C 1
ATOM 597 O O . ILE A 1 75 ? -2.809 -2.656 17.159 1.00 94.44 75 ILE A O 1
ATOM 601 N N . GLU A 1 76 ? -2.305 -4.829 17.256 1.00 94.62 76 GLU A N 1
ATOM 602 C CA . GLU A 1 76 ? -3.539 -5.274 17.901 1.00 94.62 76 GLU A CA 1
ATOM 603 C C . GLU A 1 76 ? -3.783 -4.587 19.257 1.00 94.62 76 GLU A C 1
ATOM 605 O O . GLU A 1 76 ? -4.923 -4.459 19.680 1.00 94.62 76 GLU A O 1
ATOM 610 N N . LYS A 1 77 ? -2.726 -4.097 19.924 1.00 94.69 77 LYS A N 1
ATOM 611 C CA . LYS A 1 77 ? -2.824 -3.341 21.185 1.00 94.69 77 LYS A CA 1
ATOM 612 C C . LYS A 1 77 ? -3.213 -1.869 20.993 1.00 94.69 77 LYS A C 1
ATOM 614 O O . LYS A 1 77 ? -3.345 -1.157 21.982 1.00 94.69 77 LYS A O 1
ATOM 619 N N . LEU A 1 78 ? -3.310 -1.400 19.749 1.00 94.62 78 LEU A N 1
ATOM 620 C CA . LEU A 1 78 ? -3.565 0.000 19.381 1.00 94.62 78 LEU A CA 1
ATOM 621 C C . LEU A 1 78 ? -4.918 0.195 18.689 1.00 94.62 78 LEU A C 1
ATOM 623 O O . LEU A 1 78 ? -5.193 1.283 18.192 1.00 94.62 78 LEU A O 1
ATOM 627 N N . VAL A 1 79 ? -5.734 -0.856 18.603 1.00 94.62 79 VAL A N 1
ATOM 628 C CA . VAL A 1 79 ? -7.014 -0.847 17.888 1.00 94.62 79 VAL A CA 1
ATOM 629 C C . VAL A 1 79 ? -8.148 -1.293 18.806 1.00 94.62 79 VAL A C 1
ATOM 631 O O . VAL A 1 79 ? -7.928 -2.046 19.751 1.00 94.62 79 VAL A O 1
ATOM 634 N N . ASP A 1 80 ? -9.370 -0.856 18.499 1.00 87.44 80 ASP A N 1
ATOM 635 C CA . ASP A 1 80 ? -10.569 -1.149 19.296 1.00 87.44 80 ASP A CA 1
ATOM 636 C C . ASP A 1 80 ? -11.137 -2.567 19.093 1.00 87.44 80 ASP A C 1
ATOM 638 O O . ASP A 1 80 ? -11.969 -3.022 19.878 1.00 87.44 80 ASP A O 1
ATOM 642 N N . GLY A 1 81 ? -10.732 -3.258 18.021 1.00 86.56 81 GLY A N 1
ATOM 643 C CA . GLY A 1 81 ? -11.247 -4.572 17.632 1.00 86.56 81 GLY A CA 1
ATOM 644 C C . GLY A 1 81 ? -12.696 -4.580 17.120 1.00 86.56 81 GLY A C 1
ATOM 645 O O . GLY A 1 81 ? -13.184 -5.638 16.726 1.00 86.56 81 GLY A O 1
ATOM 646 N N . LYS A 1 82 ? -13.389 -3.434 17.105 1.00 90.25 82 LYS A N 1
ATOM 647 C CA . LYS A 1 82 ? -14.793 -3.293 16.684 1.00 90.25 82 LYS A CA 1
ATOM 648 C C . LYS A 1 82 ? -14.874 -2.652 15.307 1.00 90.25 82 LYS A C 1
ATOM 650 O O . LYS A 1 82 ? -15.230 -3.304 14.326 1.00 90.25 82 LYS A O 1
ATOM 655 N N . ARG A 1 83 ? -14.523 -1.368 15.225 1.00 96.38 83 ARG A N 1
ATOM 656 C CA . ARG A 1 83 ? -14.492 -0.620 13.968 1.00 96.38 83 ARG A CA 1
ATOM 657 C C . ARG A 1 83 ? -13.241 -0.967 13.167 1.00 96.38 83 ARG A C 1
ATOM 659 O O . ARG A 1 83 ? -13.282 -0.984 11.933 1.00 96.38 83 ARG A O 1
ATOM 666 N N . VAL A 1 84 ? -12.143 -1.247 13.866 1.00 97.56 84 VAL A N 1
ATOM 667 C CA . VAL A 1 84 ? -10.842 -1.564 13.284 1.00 97.56 84 VAL A CA 1
ATOM 668 C C . VAL A 1 84 ? -10.477 -3.009 13.608 1.00 97.56 84 VAL A C 1
ATOM 670 O O . VAL A 1 84 ? -10.319 -3.385 14.765 1.00 97.56 84 VAL A O 1
ATOM 673 N N . SER A 1 85 ? -10.302 -3.821 12.567 1.00 96.81 85 SER A N 1
ATOM 674 C CA . SER A 1 85 ? -9.866 -5.217 12.690 1.00 96.81 85 SER A CA 1
ATOM 675 C C . SER A 1 85 ? -8.470 -5.405 12.107 1.00 96.81 85 SER A C 1
ATOM 677 O O . SER A 1 85 ? -8.136 -4.799 11.090 1.00 96.81 85 SER A O 1
ATOM 679 N N . VAL A 1 86 ? -7.662 -6.266 12.727 1.00 97.12 86 VAL A N 1
ATOM 680 C CA . VAL A 1 86 ? -6.310 -6.604 12.261 1.00 97.12 86 VAL A CA 1
ATOM 681 C C . VAL A 1 86 ? -6.289 -8.061 11.813 1.00 97.12 86 VAL A C 1
ATOM 683 O O . VAL A 1 86 ? -6.723 -8.950 12.541 1.00 97.12 86 VAL A O 1
ATOM 686 N N . GLN A 1 87 ? -5.783 -8.317 10.610 1.00 95.19 87 GLN A N 1
ATOM 687 C CA . GLN A 1 87 ? -5.754 -9.644 9.993 1.00 95.19 87 GLN A CA 1
ATOM 688 C C . GLN A 1 87 ? -4.400 -9.906 9.322 1.00 95.19 87 GLN A C 1
ATOM 690 O O . GLN A 1 87 ? -3.683 -8.984 8.948 1.00 95.19 87 GLN A O 1
ATOM 695 N N . LYS A 1 88 ? -4.026 -11.178 9.137 1.00 93.62 88 LYS A N 1
ATOM 696 C CA . LYS A 1 88 ? -2.797 -11.551 8.396 1.00 93.62 88 LYS A CA 1
ATOM 697 C C . LYS A 1 88 ? -2.977 -11.457 6.874 1.00 93.62 88 LYS A C 1
ATOM 699 O O . LYS A 1 88 ? -2.017 -11.246 6.137 1.00 93.62 88 LYS A O 1
ATOM 704 N N . SER A 1 89 ? -4.209 -11.643 6.425 1.00 94.44 89 SER A N 1
ATOM 705 C CA . SER A 1 89 ? -4.672 -11.509 5.048 1.00 94.44 89 SER A CA 1
ATOM 706 C C . SER A 1 89 ? -6.174 -11.267 5.077 1.00 94.44 89 SER A C 1
ATOM 708 O O . SER A 1 89 ? -6.832 -11.712 6.015 1.00 94.44 89 SER A O 1
ATOM 710 N N . PHE A 1 90 ? -6.718 -10.625 4.051 1.00 95.12 90 PHE A N 1
ATOM 711 C CA . PHE A 1 90 ? -8.152 -10.375 3.930 1.00 95.12 90 PHE A CA 1
ATOM 712 C C . PHE A 1 90 ? -8.623 -10.734 2.523 1.00 95.12 90 PHE A C 1
ATOM 714 O O . PHE A 1 90 ? -7.942 -10.393 1.562 1.00 95.12 90 PHE A O 1
ATOM 721 N N . SER A 1 91 ? -9.758 -11.420 2.392 1.00 94.25 91 SER A N 1
ATOM 722 C CA . SER A 1 91 ? -10.292 -11.824 1.086 1.00 94.25 91 SER A CA 1
ATOM 723 C C . SER A 1 91 ? -11.692 -11.263 0.883 1.00 94.25 91 SER A C 1
ATOM 725 O O . SER A 1 91 ? -12.527 -11.353 1.781 1.00 94.25 91 SER A O 1
ATOM 727 N N . VAL A 1 92 ? -11.953 -10.694 -0.292 1.00 93.44 92 VAL A N 1
ATOM 728 C CA . VAL A 1 92 ? -13.263 -10.144 -0.667 1.00 93.44 92 VAL A CA 1
ATOM 729 C C . VAL A 1 92 ? -13.403 -10.125 -2.189 1.00 93.44 92 VAL A C 1
ATOM 731 O O . VAL A 1 92 ? -12.479 -9.723 -2.887 1.00 93.44 92 VAL A O 1
ATOM 734 N N . GLY A 1 93 ? -14.542 -10.582 -2.719 1.00 91.12 93 GLY A N 1
ATOM 735 C CA . GLY A 1 93 ? -14.870 -10.459 -4.148 1.00 91.12 93 GLY A CA 1
ATOM 736 C C . GLY A 1 93 ? -13.836 -11.051 -5.120 1.00 91.12 93 GLY A C 1
ATOM 737 O O . GLY A 1 93 ? -13.596 -10.471 -6.171 1.00 91.12 93 GLY A O 1
ATOM 738 N N . GLY A 1 94 ? -13.169 -12.156 -4.761 1.00 91.00 94 GLY A N 1
ATOM 739 C CA . GLY A 1 94 ? -12.108 -12.770 -5.581 1.00 91.00 94 GLY A CA 1
ATOM 740 C C . GLY A 1 94 ? -10.719 -12.122 -5.453 1.00 91.00 94 GLY A C 1
ATOM 741 O O . GLY A 1 94 ? -9.755 -12.608 -6.055 1.00 91.00 94 GLY A O 1
ATOM 742 N N . TYR A 1 95 ? -10.602 -11.069 -4.639 1.00 95.25 95 TYR A N 1
ATOM 743 C CA . TYR A 1 95 ? -9.344 -10.423 -4.281 1.00 95.25 95 TYR A CA 1
ATOM 744 C C . TYR A 1 95 ? -8.823 -10.939 -2.943 1.00 95.25 95 TYR A C 1
ATOM 746 O O . TYR A 1 95 ? -9.595 -11.169 -2.011 1.00 95.25 95 TYR A O 1
ATOM 754 N N . ILE A 1 96 ? -7.503 -11.071 -2.838 1.00 95.56 96 ILE A N 1
ATOM 755 C CA . ILE A 1 96 ? -6.793 -11.440 -1.613 1.00 95.56 96 ILE A CA 1
ATOM 756 C C . ILE A 1 96 ? -5.765 -10.355 -1.313 1.00 95.56 96 ILE A C 1
ATOM 758 O O . ILE A 1 96 ? -4.831 -10.139 -2.080 1.00 95.56 96 ILE A O 1
ATOM 762 N N . PHE A 1 97 ? -5.906 -9.706 -0.169 1.00 96.38 97 PHE A N 1
ATOM 763 C CA . PHE A 1 97 ? -5.002 -8.679 0.320 1.00 96.38 97 PHE A CA 1
ATOM 764 C C . PHE A 1 97 ? -4.016 -9.300 1.309 1.00 96.38 97 PHE A C 1
ATOM 766 O O . PHE A 1 97 ? -4.410 -9.922 2.299 1.00 96.38 97 PHE A O 1
ATOM 773 N N . THR A 1 98 ? -2.723 -9.129 1.057 1.00 95.50 98 THR A N 1
ATOM 774 C CA . THR A 1 98 ? -1.638 -9.508 1.973 1.00 95.50 98 THR A CA 1
ATOM 775 C C . THR A 1 98 ? -0.517 -8.488 1.864 1.00 95.50 98 THR A C 1
ATOM 777 O O . THR A 1 98 ? -0.310 -7.940 0.795 1.00 95.50 98 THR A O 1
ATOM 780 N N . HIS A 1 99 ? 0.239 -8.220 2.927 1.00 95.25 99 HIS A N 1
ATOM 781 C CA . HIS A 1 99 ? 1.283 -7.194 2.847 1.00 95.25 99 HIS A CA 1
ATOM 782 C C . HIS A 1 99 ? 2.367 -7.520 1.804 1.00 95.25 99 HIS A C 1
ATOM 784 O O . HIS A 1 99 ? 2.815 -6.636 1.091 1.00 95.25 99 HIS A O 1
ATOM 790 N N . GLY A 1 100 ? 2.746 -8.796 1.675 1.00 92.69 100 GLY A N 1
ATOM 791 C CA . GLY A 1 100 ? 3.722 -9.260 0.682 1.00 92.69 100 GLY A CA 1
ATOM 792 C C . GLY A 1 100 ? 5.035 -9.803 1.257 1.00 92.69 100 GLY A C 1
ATOM 793 O O . GLY A 1 100 ? 5.781 -10.483 0.555 1.00 92.69 100 GLY A O 1
ATOM 794 N N . HIS A 1 101 ? 5.270 -9.615 2.562 1.00 92.38 101 HIS A N 1
ATOM 795 C CA . HIS A 1 101 ? 6.444 -10.136 3.283 1.00 92.38 101 HIS A CA 1
ATOM 796 C C . HIS A 1 101 ? 6.385 -11.650 3.589 1.00 92.38 101 HIS A C 1
ATOM 798 O O . HIS A 1 101 ? 7.337 -12.219 4.119 1.00 92.38 101 HIS A O 1
ATOM 804 N N . ARG A 1 102 ? 5.269 -12.327 3.281 1.00 90.12 102 ARG A N 1
ATOM 805 C CA . ARG A 1 102 ? 5.064 -13.772 3.508 1.00 90.12 102 ARG A CA 1
ATOM 806 C C . ARG A 1 102 ? 4.665 -14.472 2.217 1.00 90.12 102 ARG A C 1
ATOM 808 O O . ARG A 1 102 ? 4.133 -13.854 1.302 1.00 90.12 102 ARG A O 1
ATOM 815 N N . ARG A 1 103 ? 4.887 -15.787 2.157 1.00 85.50 103 ARG A N 1
ATOM 816 C CA . ARG A 1 103 ? 4.385 -16.619 1.054 1.00 85.50 103 ARG A CA 1
ATOM 817 C C . ARG A 1 103 ? 2.852 -16.640 1.061 1.00 85.50 103 ARG A C 1
ATOM 819 O O . ARG A 1 103 ? 2.234 -16.738 2.119 1.00 85.50 103 ARG A O 1
ATOM 826 N N . ILE A 1 104 ? 2.262 -16.599 -0.128 1.00 80.75 104 ILE A N 1
ATOM 827 C CA . ILE A 1 104 ? 0.815 -16.720 -0.338 1.00 80.75 104 ILE A CA 1
ATOM 828 C C . ILE A 1 104 ? 0.407 -18.193 -0.192 1.00 80.75 104 ILE A C 1
ATOM 830 O O . ILE A 1 104 ? 1.037 -19.063 -0.792 1.00 80.75 104 ILE A O 1
ATOM 834 N N . ARG A 1 105 ? -0.682 -18.457 0.538 1.00 75.12 105 ARG A N 1
ATOM 835 C CA . ARG A 1 105 ? -1.363 -19.763 0.608 1.00 75.12 105 ARG A CA 1
ATOM 836 C C . ARG A 1 105 ? -2.719 -19.704 -0.109 1.00 75.12 105 ARG A C 1
ATOM 838 O O . ARG A 1 105 ? -3.761 -19.723 0.528 1.00 75.12 105 ARG A O 1
ATOM 845 N N . SER A 1 106 ? -2.697 -19.518 -1.421 1.00 79.44 106 SER A N 1
ATOM 846 C CA . SER A 1 106 ? -3.887 -19.532 -2.279 1.00 79.44 106 SER A CA 1
ATOM 847 C C . SER A 1 106 ? -3.469 -19.982 -3.664 1.00 79.44 106 SER A C 1
ATOM 849 O O . SER A 1 106 ? -2.400 -19.562 -4.111 1.00 79.44 106 SER A O 1
ATOM 851 N N . ASP A 1 107 ? -4.295 -20.783 -4.333 1.00 72.62 107 ASP A N 1
ATOM 852 C CA . ASP A 1 107 ? -4.004 -21.366 -5.646 1.00 72.62 107 ASP A CA 1
ATOM 853 C C . ASP A 1 107 ? -4.587 -20.568 -6.816 1.00 72.62 107 ASP A C 1
ATOM 855 O O . ASP A 1 107 ? -4.111 -20.706 -7.941 1.00 72.62 107 ASP A O 1
ATOM 859 N N . LYS A 1 108 ? -5.557 -19.677 -6.571 1.00 76.88 108 LYS A N 1
ATOM 860 C CA . LYS A 1 108 ? -6.228 -18.863 -7.601 1.00 76.88 108 LYS A CA 1
ATOM 861 C C . LYS A 1 108 ? -6.606 -17.474 -7.059 1.00 76.88 108 LYS A C 1
ATOM 863 O O . LYS A 1 108 ? -6.570 -17.236 -5.853 1.00 76.88 108 LYS A O 1
ATOM 868 N N . GLY A 1 109 ? -6.960 -16.556 -7.960 1.00 87.75 109 GLY A N 1
ATOM 869 C CA . GLY A 1 109 ? -7.463 -15.215 -7.629 1.00 87.75 109 GLY A CA 1
ATOM 870 C C . GLY A 1 109 ? -6.511 -14.064 -7.969 1.00 87.75 109 GLY A C 1
ATOM 871 O O . GLY A 1 109 ? -5.431 -14.259 -8.543 1.00 87.75 109 GLY A O 1
ATOM 872 N N . ILE A 1 110 ? -6.948 -12.848 -7.628 1.00 96.19 110 ILE A N 1
ATOM 873 C CA . ILE A 1 110 ? -6.169 -11.613 -7.764 1.00 96.19 110 ILE A CA 1
ATOM 874 C C . ILE A 1 110 ? -5.603 -11.260 -6.393 1.00 96.19 110 ILE A C 1
ATOM 876 O O . ILE A 1 110 ? -6.345 -11.048 -5.439 1.00 96.19 110 ILE A O 1
ATOM 880 N N . ILE A 1 111 ? -4.284 -11.203 -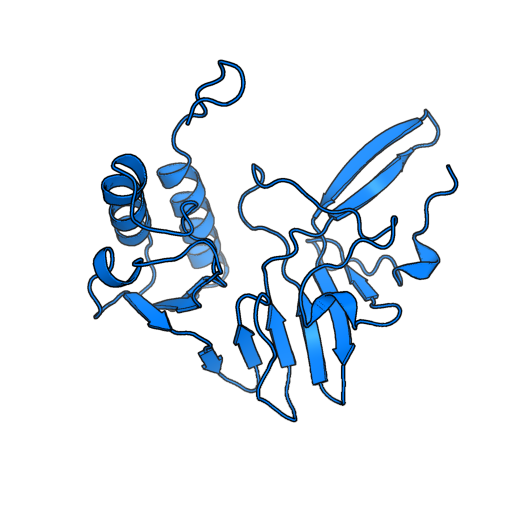6.284 1.00 96.31 111 ILE A N 1
ATOM 881 C CA . ILE A 1 111 ? -3.602 -10.962 -5.018 1.00 96.31 111 ILE A CA 1
ATOM 882 C C . ILE A 1 111 ? -3.020 -9.563 -5.049 1.00 96.31 111 ILE A C 1
ATOM 884 O O . ILE A 1 111 ? -2.195 -9.256 -5.905 1.00 96.31 111 ILE A O 1
ATOM 888 N N . VAL A 1 112 ? -3.445 -8.739 -4.104 1.00 97.31 112 VAL A N 1
ATOM 889 C CA . VAL A 1 112 ? -3.018 -7.353 -3.959 1.00 97.31 112 VAL A CA 1
ATOM 890 C C . VAL A 1 112 ? -2.043 -7.268 -2.790 1.00 97.31 112 VAL A C 1
ATOM 892 O O . VAL A 1 112 ? -2.368 -7.695 -1.677 1.00 97.31 112 VAL A O 1
ATOM 895 N N . ILE A 1 113 ? -0.843 -6.748 -3.049 1.00 96.81 113 ILE A N 1
ATOM 896 C CA . ILE A 1 113 ? 0.229 -6.618 -2.060 1.00 96.81 113 ILE A CA 1
ATOM 897 C C . ILE A 1 113 ? 0.794 -5.204 -1.981 1.00 96.81 113 ILE A C 1
ATOM 899 O O . ILE A 1 113 ? 0.695 -4.442 -2.936 1.00 96.81 113 ILE A O 1
ATOM 903 N N . GLY A 1 114 ? 1.393 -4.872 -0.839 1.00 93.75 114 GLY A N 1
ATOM 904 C CA . GLY A 1 114 ? 2.170 -3.650 -0.624 1.00 93.75 114 GLY A CA 1
ATOM 905 C C . GLY A 1 114 ? 3.667 -3.965 -0.566 1.00 93.75 114 GLY A C 1
ATOM 906 O O . GLY A 1 114 ? 4.200 -4.598 -1.476 1.00 93.75 114 GLY A O 1
ATOM 907 N N . HIS A 1 115 ? 4.325 -3.553 0.526 1.00 92.88 115 HIS A N 1
ATOM 908 C CA . HIS A 1 115 ? 5.707 -3.885 0.924 1.00 92.88 115 HIS A CA 1
ATOM 909 C C . HIS A 1 115 ? 6.839 -3.283 0.078 1.00 92.88 115 HIS A C 1
ATOM 911 O O . HIS A 1 115 ? 7.828 -2.796 0.615 1.00 92.88 115 HIS A O 1
ATOM 917 N N . ASN A 1 116 ? 6.732 -3.327 -1.248 1.00 91.56 116 ASN A N 1
ATOM 918 C CA . ASN A 1 116 ? 7.875 -3.078 -2.123 1.00 91.56 116 ASN A CA 1
ATOM 919 C C . ASN A 1 116 ? 8.127 -1.608 -2.467 1.00 91.56 116 ASN A C 1
ATOM 921 O O . ASN A 1 116 ? 9.194 -1.332 -2.995 1.00 91.56 116 ASN A O 1
ATOM 925 N N . HIS A 1 117 ? 7.174 -0.703 -2.216 1.00 92.81 117 HIS A N 1
ATOM 926 C CA . HIS A 1 117 ? 7.295 0.744 -2.473 1.00 92.81 117 HIS A CA 1
ATOM 927 C C . HIS A 1 117 ? 7.913 1.045 -3.851 1.00 92.81 117 HIS A C 1
ATOM 929 O O . HIS A 1 117 ? 8.946 1.704 -3.972 1.00 92.81 117 HIS A O 1
ATOM 935 N N . LEU A 1 118 ? 7.321 0.471 -4.896 1.00 94.38 118 LEU A N 1
ATOM 936 C CA . LEU A 1 118 ? 7.900 0.501 -6.233 1.00 94.38 118 LEU A CA 1
ATOM 937 C C . LEU A 1 118 ? 7.655 1.848 -6.916 1.00 94.38 118 LEU A C 1
ATOM 939 O O . LEU A 1 118 ? 6.550 2.392 -6.862 1.00 94.38 118 LEU A O 1
ATOM 943 N N . CYS A 1 119 ? 8.681 2.347 -7.598 1.00 95.00 119 CYS A N 1
ATOM 944 C CA . CYS A 1 119 ? 8.588 3.491 -8.496 1.00 95.00 119 CYS A CA 1
ATOM 945 C C . CYS A 1 119 ? 9.385 3.233 -9.782 1.00 95.00 119 CYS A C 1
ATOM 947 O O . CYS A 1 119 ? 10.238 2.339 -9.841 1.00 95.00 119 CYS A O 1
ATOM 949 N N . VAL A 1 120 ? 9.102 4.013 -10.819 1.00 94.69 120 VAL A N 1
ATOM 950 C CA . VAL A 1 120 ? 9.901 4.090 -12.042 1.00 94.69 120 VAL A CA 1
ATOM 951 C C . VAL A 1 120 ? 10.724 5.372 -12.015 1.00 94.69 120 VAL A C 1
ATOM 953 O O . VAL A 1 120 ? 10.225 6.428 -11.634 1.00 94.69 120 VAL A O 1
ATOM 956 N N . LYS A 1 121 ? 12.001 5.276 -12.394 1.00 93.00 121 LYS A N 1
ATOM 957 C CA . LYS A 1 121 ? 12.865 6.445 -12.569 1.00 93.00 121 LYS A CA 1
ATOM 958 C C . LYS A 1 121 ? 12.825 6.907 -14.019 1.00 93.00 121 LYS A C 1
ATOM 960 O O . LYS A 1 121 ? 13.218 6.137 -14.892 1.00 93.00 121 LYS A O 1
ATOM 965 N N . PHE A 1 122 ? 12.445 8.151 -14.258 1.00 90.50 122 PHE A N 1
ATOM 966 C CA . PHE A 1 122 ? 12.580 8.799 -15.557 1.00 90.50 122 PHE A CA 1
ATOM 967 C C . PHE A 1 122 ? 13.869 9.621 -15.620 1.00 90.50 122 PHE A C 1
ATOM 969 O O . PHE A 1 122 ? 14.392 10.066 -14.592 1.00 90.50 122 PHE A O 1
ATOM 976 N N . ARG A 1 123 ? 14.392 9.786 -16.834 1.00 88.31 123 ARG A N 1
ATOM 977 C CA . ARG A 1 123 ? 15.476 10.708 -17.177 1.00 88.31 123 ARG A CA 1
ATOM 978 C C . ARG A 1 123 ? 15.017 11.480 -18.411 1.00 88.31 123 ARG A C 1
ATOM 980 O O . ARG A 1 123 ? 14.575 10.838 -19.360 1.00 88.31 123 ARG A O 1
ATOM 987 N N . ASP A 1 124 ? 15.060 12.804 -18.360 1.00 86.50 124 ASP A N 1
ATOM 988 C CA . ASP A 1 124 ? 14.759 13.647 -19.519 1.00 86.50 124 ASP A CA 1
ATOM 989 C C . ASP A 1 124 ? 16.006 13.884 -20.388 1.00 86.50 124 ASP A C 1
ATOM 991 O O . ASP A 1 124 ? 17.115 13.458 -20.047 1.00 86.50 124 ASP A O 1
ATOM 995 N N . ASP A 1 125 ? 15.817 14.569 -21.515 1.00 86.44 125 ASP A N 1
ATOM 996 C CA . ASP A 1 125 ? 16.877 14.819 -22.498 1.00 86.44 125 ASP A CA 1
ATOM 997 C C . ASP A 1 125 ? 18.001 15.723 -21.963 1.00 86.44 125 ASP A C 1
ATOM 999 O O . ASP A 1 125 ? 19.124 15.674 -22.463 1.00 86.44 125 ASP A O 1
ATOM 1003 N N . VAL A 1 126 ? 17.730 16.521 -20.924 1.00 88.81 126 VAL A N 1
ATOM 1004 C CA . VAL A 1 126 ? 18.726 17.384 -20.264 1.00 88.81 126 VAL A CA 1
ATOM 1005 C C . VAL A 1 126 ? 19.383 16.709 -19.052 1.00 88.81 126 VAL A C 1
ATOM 1007 O O . VAL A 1 126 ? 20.228 17.305 -18.384 1.00 88.81 126 VAL A O 1
ATOM 1010 N N . GLY A 1 127 ? 19.044 15.445 -18.779 1.00 84.81 127 GLY A N 1
ATOM 1011 C CA . GLY A 1 127 ? 19.653 14.607 -17.749 1.00 84.81 127 GLY A CA 1
ATOM 1012 C C . GLY A 1 127 ? 19.015 14.709 -16.361 1.00 84.81 127 GLY A C 1
ATOM 1013 O O . GLY A 1 127 ? 19.478 14.024 -15.440 1.00 84.81 127 GLY A O 1
ATOM 1014 N N . ALA A 1 128 ? 17.953 15.498 -16.183 1.00 88.12 128 ALA A N 1
ATOM 1015 C CA . ALA A 1 128 ? 17.214 15.550 -14.930 1.00 88.12 128 ALA A CA 1
ATOM 1016 C C . ALA A 1 128 ? 16.482 14.226 -14.698 1.00 88.12 128 ALA A C 1
ATOM 1018 O O . ALA A 1 128 ? 16.052 13.545 -15.630 1.00 88.12 128 ALA A O 1
ATOM 1019 N N . THR A 1 129 ? 16.353 13.830 -13.430 1.00 89.38 129 THR A N 1
ATOM 1020 C CA . THR A 1 129 ? 15.707 12.563 -13.082 1.00 89.38 129 THR A CA 1
ATOM 1021 C C . THR A 1 129 ? 14.663 12.737 -12.003 1.00 89.38 129 THR A C 1
ATOM 1023 O O . THR A 1 129 ? 14.930 13.388 -10.995 1.00 89.38 129 THR A O 1
ATOM 1026 N N . TYR A 1 130 ? 13.525 12.074 -12.172 1.00 89.31 130 TYR A N 1
ATOM 1027 C CA . TYR A 1 130 ? 12.440 12.042 -11.198 1.00 89.31 130 TYR A CA 1
ATOM 1028 C C . TYR A 1 130 ? 11.890 10.620 -11.060 1.00 89.31 130 TYR A C 1
ATOM 1030 O O . TYR A 1 130 ? 12.063 9.777 -11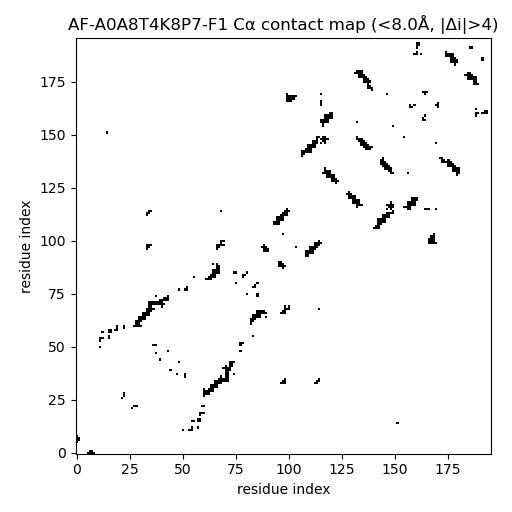.943 1.00 89.31 130 TYR A O 1
ATOM 1038 N N . ASN A 1 131 ? 11.289 10.337 -9.906 1.00 91.94 131 ASN A N 1
ATOM 1039 C CA . ASN A 1 131 ? 10.781 9.017 -9.553 1.00 91.94 131 ASN A CA 1
ATOM 1040 C C . ASN A 1 131 ? 9.261 9.080 -9.410 1.00 91.94 131 ASN A C 1
ATOM 1042 O O . ASN A 1 131 ? 8.771 9.815 -8.558 1.00 91.94 131 ASN A O 1
ATOM 1046 N N . GLU A 1 132 ? 8.546 8.247 -10.159 1.00 93.56 132 GLU A N 1
ATOM 1047 C CA . GLU A 1 132 ? 7.085 8.167 -10.116 1.00 93.56 132 GLU A CA 1
ATOM 1048 C C . GLU A 1 132 ? 6.626 6.839 -9.504 1.00 93.56 132 GLU A C 1
ATOM 1050 O O . GLU A 1 132 ? 7.044 5.779 -9.984 1.00 93.56 132 GLU A O 1
ATOM 1055 N N . PRO A 1 133 ? 5.796 6.835 -8.442 1.00 95.81 133 PRO A N 1
ATOM 1056 C CA . PRO A 1 133 ? 5.233 5.609 -7.885 1.00 95.81 133 PRO A CA 1
ATOM 1057 C C . PRO A 1 133 ? 4.411 4.846 -8.924 1.00 95.81 133 PRO A C 1
ATOM 1059 O O . PRO A 1 133 ? 3.679 5.439 -9.715 1.00 95.81 133 PRO A O 1
ATOM 1062 N N . VAL A 1 134 ? 4.489 3.515 -8.892 1.00 96.50 134 VAL A N 1
ATOM 1063 C CA . VAL A 1 134 ? 3.831 2.676 -9.901 1.00 96.50 134 VAL A CA 1
ATOM 1064 C C . VAL A 1 134 ? 2.977 1.577 -9.297 1.00 96.50 134 VAL A C 1
ATOM 1066 O O . VAL A 1 134 ? 3.277 1.014 -8.242 1.00 96.50 134 VAL A O 1
ATOM 1069 N N . TRP A 1 135 ? 1.941 1.211 -10.039 1.00 97.88 135 TRP A N 1
ATOM 1070 C CA . TRP A 1 135 ? 1.281 -0.075 -9.903 1.00 97.88 135 TRP A CA 1
ATOM 1071 C C . TRP A 1 135 ? 2.027 -1.119 -10.727 1.00 97.88 135 TRP A C 1
ATOM 1073 O O . TRP A 1 135 ? 2.453 -0.863 -11.854 1.00 97.88 135 TRP A O 1
ATOM 1083 N N . VAL A 1 136 ? 2.140 -2.335 -10.195 1.00 97.50 136 VAL A N 1
ATOM 1084 C CA . VAL A 1 136 ? 2.753 -3.458 -10.919 1.00 97.50 136 VAL A CA 1
ATOM 1085 C C . VAL A 1 136 ? 1.763 -4.596 -11.045 1.00 97.50 136 VAL A C 1
ATOM 1087 O O . VAL A 1 136 ? 1.201 -5.037 -10.046 1.00 97.50 136 VAL A O 1
ATOM 1090 N N . ARG A 1 137 ? 1.594 -5.126 -12.257 1.00 97.75 137 ARG A N 1
ATOM 1091 C CA . ARG A 1 137 ? 0.750 -6.292 -12.531 1.00 97.75 137 ARG A CA 1
ATOM 1092 C C . ARG A 1 137 ? 1.574 -7.428 -13.122 1.00 97.75 137 ARG A C 1
ATOM 1094 O O . ARG A 1 137 ? 2.083 -7.340 -14.237 1.00 97.75 137 ARG A O 1
ATOM 1101 N N . GLY A 1 138 ? 1.657 -8.536 -12.398 1.00 95.94 138 GLY A N 1
ATOM 1102 C CA . GLY A 1 138 ? 2.368 -9.740 -12.821 1.00 95.94 138 GLY A CA 1
ATOM 1103 C C . GLY A 1 138 ? 1.525 -11.006 -12.705 1.00 95.94 138 GLY A C 1
ATOM 1104 O O . GLY A 1 138 ? 0.390 -10.988 -12.226 1.00 95.94 138 GLY A O 1
ATOM 1105 N N . ARG A 1 139 ? 2.100 -12.132 -13.136 1.00 94.12 139 ARG A N 1
ATOM 1106 C CA . ARG A 1 139 ? 1.530 -13.468 -12.931 1.00 94.12 139 ARG A CA 1
ATOM 1107 C C . ARG A 1 139 ? 2.497 -14.356 -12.161 1.00 94.12 139 ARG A C 1
ATOM 1109 O O . ARG A 1 139 ? 3.696 -14.333 -12.423 1.00 94.12 139 ARG A O 1
ATOM 1116 N N . LEU A 1 140 ? 1.964 -15.158 -11.241 1.00 92.12 140 LEU A N 1
ATOM 1117 C CA . LEU A 1 140 ? 2.739 -16.122 -10.459 1.00 92.12 140 LEU A CA 1
ATOM 1118 C C . LEU A 1 140 ? 1.901 -17.373 -10.178 1.00 92.12 140 LEU A C 1
ATOM 1120 O O . LEU A 1 140 ? 0.921 -17.304 -9.440 1.00 92.12 140 LEU A O 1
ATOM 1124 N N . GLY A 1 141 ? 2.282 -18.515 -10.760 1.00 87.56 141 GLY A N 1
ATOM 1125 C CA . GLY A 1 141 ? 1.612 -19.804 -10.529 1.00 87.56 141 GLY A CA 1
ATOM 1126 C C . GLY A 1 141 ? 0.097 -19.755 -10.763 1.00 87.56 141 GLY A C 1
ATOM 1127 O O . GLY A 1 141 ? -0.662 -20.106 -9.870 1.00 87.56 141 GLY A O 1
ATOM 1128 N N . GLY A 1 142 ? -0.340 -19.221 -11.910 1.00 87.12 142 GLY A N 1
ATOM 1129 C CA . GLY A 1 142 ? -1.762 -19.080 -12.264 1.00 87.12 142 GLY A CA 1
ATOM 1130 C C . GLY A 1 142 ? -2.501 -17.900 -11.613 1.00 87.12 142 GLY A C 1
ATOM 1131 O O . GLY A 1 142 ? -3.630 -17.608 -12.000 1.00 87.12 142 GLY A O 1
ATOM 1132 N N . LYS A 1 143 ? -1.874 -17.179 -10.673 1.00 91.62 143 LYS A N 1
ATOM 1133 C CA . LYS A 1 143 ? -2.469 -16.021 -9.979 1.00 91.62 143 LYS A CA 1
ATOM 1134 C C . LYS A 1 143 ? -2.098 -14.718 -10.670 1.00 91.62 143 LYS A C 1
ATOM 1136 O O . LYS A 1 143 ? -1.000 -14.599 -11.219 1.00 91.62 143 LYS A O 1
ATOM 1141 N N . THR A 1 144 ? -2.977 -13.724 -10.575 1.00 96.25 144 THR A N 1
ATOM 1142 C CA . THR A 1 144 ? -2.618 -12.332 -10.885 1.00 96.25 144 THR A CA 1
ATOM 1143 C C . THR A 1 144 ? -2.094 -11.682 -9.616 1.00 96.25 144 THR A C 1
ATOM 1145 O O . THR A 1 144 ? -2.756 -11.746 -8.585 1.00 96.25 144 THR A O 1
ATOM 1148 N N . ILE A 1 145 ? -0.921 -11.061 -9.686 1.00 96.81 145 ILE A N 1
ATOM 1149 C CA . ILE A 1 145 ? -0.341 -10.287 -8.588 1.00 96.81 145 ILE A CA 1
ATOM 1150 C C . ILE A 1 145 ? -0.420 -8.810 -8.958 1.00 96.81 145 ILE A C 1
ATOM 1152 O O . ILE A 1 145 ? 0.011 -8.431 -10.047 1.00 96.81 145 ILE A O 1
ATOM 1156 N N . ILE A 1 146 ? -0.955 -7.999 -8.053 1.00 97.69 146 ILE A N 1
ATOM 1157 C CA . ILE A 1 146 ? -0.972 -6.541 -8.122 1.00 97.69 146 ILE A CA 1
ATOM 1158 C C . ILE A 1 146 ? -0.130 -6.023 -6.957 1.00 97.69 146 ILE A C 1
ATOM 1160 O O . ILE A 1 146 ? -0.412 -6.354 -5.808 1.00 97.69 146 ILE A O 1
ATOM 1164 N N . ILE A 1 147 ? 0.895 -5.226 -7.240 1.00 97.38 147 ILE A N 1
ATOM 1165 C CA . ILE A 1 147 ? 1.672 -4.513 -6.222 1.00 97.38 147 ILE A CA 1
ATOM 1166 C C . ILE A 1 147 ? 1.196 -3.065 -6.209 1.00 97.38 147 ILE A C 1
ATOM 1168 O O . ILE A 1 147 ? 1.208 -2.402 -7.248 1.00 97.38 147 ILE A O 1
ATOM 1172 N N . MET A 1 148 ? 0.754 -2.610 -5.041 1.00 96.50 148 MET A N 1
ATOM 1173 C CA . MET A 1 148 ? 0.304 -1.248 -4.799 1.00 96.50 148 MET A CA 1
ATOM 1174 C C . MET A 1 148 ? 1.502 -0.317 -4.568 1.00 96.50 148 MET A C 1
ATOM 1176 O O . MET A 1 148 ? 2.463 -0.719 -3.898 1.00 96.50 148 MET A O 1
ATOM 1180 N N . PRO A 1 149 ? 1.436 0.937 -5.041 1.00 95.12 149 PRO A N 1
ATOM 1181 C CA . PRO A 1 149 ? 2.383 1.970 -4.646 1.00 95.12 149 PRO A CA 1
ATOM 1182 C C . PRO A 1 149 ? 2.236 2.297 -3.152 1.00 95.12 149 PRO A C 1
ATOM 1184 O O . PRO A 1 149 ? 1.185 2.076 -2.541 1.00 95.12 149 PRO A O 1
ATOM 1187 N N . ALA A 1 150 ? 3.291 2.854 -2.555 1.00 93.56 150 ALA A N 1
ATOM 1188 C CA . ALA A 1 150 ? 3.210 3.376 -1.195 1.00 93.56 150 ALA A CA 1
ATOM 1189 C C . ALA A 1 150 ? 2.243 4.571 -1.152 1.00 93.56 150 ALA A C 1
ATOM 1191 O O . ALA A 1 150 ? 2.315 5.469 -1.988 1.00 93.56 150 ALA A O 1
ATOM 1192 N N . PHE A 1 151 ? 1.342 4.598 -0.169 1.00 93.81 151 PHE A N 1
ATOM 1193 C CA . PHE A 1 151 ? 0.407 5.717 -0.017 1.00 93.81 151 PHE A CA 1
ATOM 1194 C C . PHE A 1 151 ? 1.094 6.975 0.535 1.00 93.81 151 PHE A C 1
ATOM 1196 O O . PHE A 1 151 ? 0.739 8.096 0.165 1.00 93.81 151 PHE A O 1
ATOM 1203 N N . ASN A 1 152 ? 2.073 6.788 1.425 1.00 90.06 152 ASN A N 1
ATOM 1204 C CA . ASN A 1 152 ? 2.843 7.868 2.029 1.00 90.06 152 ASN A CA 1
ATOM 1205 C C . ASN A 1 152 ? 4.057 8.217 1.155 1.00 90.06 152 ASN A C 1
ATOM 1207 O O . ASN A 1 152 ? 4.953 7.398 0.975 1.00 90.06 152 ASN A O 1
ATOM 1211 N N . GLU A 1 153 ? 4.105 9.458 0.678 1.00 84.12 153 GLU A N 1
ATOM 1212 C CA . GLU A 1 153 ? 5.168 9.980 -0.195 1.00 84.12 153 GLU A CA 1
ATOM 1213 C C . GLU A 1 153 ? 6.539 10.077 0.491 1.00 84.12 153 GLU A C 1
ATOM 1215 O O . GLU A 1 153 ? 7.556 10.176 -0.185 1.00 84.12 153 GLU A O 1
ATOM 1220 N N . LEU A 1 154 ? 6.586 10.033 1.829 1.00 83.69 154 LEU A N 1
ATOM 1221 C CA . LEU A 1 154 ? 7.844 10.042 2.587 1.00 83.69 154 LEU A CA 1
ATOM 1222 C C . LEU A 1 154 ? 8.498 8.655 2.687 1.00 83.69 154 LEU A C 1
ATOM 1224 O O . LEU A 1 154 ? 9.570 8.513 3.282 1.00 83.69 154 LEU A O 1
ATOM 1228 N N . CYS A 1 155 ? 7.852 7.614 2.160 1.00 81.62 155 CYS A N 1
ATOM 1229 C CA . CYS A 1 155 ? 8.447 6.291 2.068 1.00 81.62 155 CYS A CA 1
ATOM 1230 C C . CYS A 1 155 ? 9.574 6.286 1.028 1.00 81.62 155 CYS A C 1
ATOM 1232 O O . CYS A 1 155 ? 9.438 6.831 -0.062 1.00 81.62 155 CYS A O 1
ATOM 1234 N N . GLY A 1 156 ? 10.686 5.622 1.352 1.00 83.25 156 GLY A N 1
ATOM 1235 C CA . GLY A 1 156 ? 11.717 5.343 0.354 1.00 83.25 156 GLY A CA 1
ATOM 1236 C C . GLY A 1 156 ? 11.178 4.429 -0.748 1.00 83.25 156 GLY A C 1
ATOM 1237 O O . GLY A 1 156 ? 10.318 3.585 -0.477 1.00 83.25 156 GLY A O 1
ATOM 1238 N N . TYR A 1 157 ? 11.716 4.585 -1.958 1.00 87.75 157 TYR A N 1
ATOM 1239 C CA . TYR A 1 157 ? 11.299 3.821 -3.130 1.00 87.75 157 TYR A CA 1
ATOM 1240 C C . TYR A 1 157 ? 12.359 2.833 -3.617 1.00 87.75 157 TYR A C 1
ATOM 1242 O O . TYR A 1 157 ? 13.561 3.043 -3.443 1.00 87.75 157 TYR A O 1
ATOM 1250 N N . PHE A 1 158 ? 11.896 1.793 -4.307 1.00 91.12 158 PHE A N 1
ATOM 1251 C CA . PHE A 1 158 ? 12.730 0.856 -5.051 1.00 91.12 158 PHE A CA 1
ATOM 1252 C C . PHE A 1 158 ? 12.424 0.941 -6.553 1.00 91.12 158 PHE A C 1
ATOM 1254 O O . PHE A 1 158 ? 11.264 0.935 -6.964 1.00 91.12 158 PHE A O 1
ATOM 1261 N N . LEU A 1 159 ? 13.480 1.017 -7.371 1.00 92.56 159 LEU A N 1
ATOM 1262 C CA . LEU A 1 159 ? 13.371 1.259 -8.812 1.00 92.56 159 LEU A CA 1
ATOM 1263 C C . LEU A 1 159 ? 13.027 -0.022 -9.584 1.00 92.56 159 LEU A C 1
ATOM 1265 O O . LEU A 1 159 ? 13.841 -0.947 -9.656 1.00 92.56 159 LEU A O 1
ATOM 1269 N N . VAL A 1 160 ? 11.862 -0.050 -10.238 1.00 92.38 160 VAL A N 1
ATOM 1270 C CA . VAL A 1 160 ? 11.448 -1.193 -11.078 1.00 92.38 160 VAL A CA 1
ATOM 1271 C C . VAL A 1 160 ? 12.356 -1.367 -12.291 1.00 92.38 160 VAL A C 1
ATOM 1273 O O . VAL A 1 160 ? 12.705 -2.488 -12.652 1.00 92.38 160 VAL A O 1
ATOM 1276 N N . ASN A 1 161 ? 12.810 -0.262 -12.881 1.00 89.88 161 ASN A N 1
ATOM 1277 C CA . ASN A 1 161 ? 13.676 -0.249 -14.056 1.00 89.88 161 ASN A CA 1
ATOM 1278 C C . ASN A 1 161 ? 15.164 -0.485 -13.753 1.00 89.88 161 ASN A C 1
ATOM 1280 O O . ASN A 1 161 ? 15.978 -0.501 -14.672 1.00 89.88 161 ASN A O 1
ATOM 1284 N N . ARG A 1 162 ? 15.512 -0.745 -12.485 1.00 86.44 162 ARG A N 1
ATOM 1285 C CA . ARG A 1 162 ? 16.788 -1.365 -12.086 1.00 86.44 162 ARG A CA 1
ATOM 1286 C C . ARG A 1 162 ? 16.635 -2.831 -11.664 1.00 86.44 162 ARG A C 1
ATOM 1288 O O . ARG A 1 162 ? 17.576 -3.426 -11.154 1.00 86.44 162 ARG A O 1
ATOM 1295 N N . GLY A 1 163 ? 15.457 -3.424 -11.880 1.00 75.69 163 GLY A N 1
ATOM 1296 C CA . GLY A 1 163 ? 15.183 -4.826 -11.562 1.00 75.69 163 GLY A CA 1
ATOM 1297 C C . GLY A 1 163 ? 14.931 -5.107 -10.079 1.00 75.69 163 GLY A C 1
ATOM 1298 O O . GLY A 1 163 ? 14.984 -6.265 -9.666 1.00 75.69 163 GLY A O 1
ATOM 1299 N N . THR A 1 164 ? 14.646 -4.089 -9.264 1.00 81.62 164 THR A N 1
ATOM 1300 C CA . THR A 1 164 ? 14.522 -4.272 -7.816 1.00 81.62 164 THR A CA 1
ATOM 1301 C C . THR A 1 164 ? 13.140 -4.789 -7.423 1.00 81.62 164 THR A C 1
ATOM 1303 O O . THR A 1 164 ? 12.175 -4.032 -7.341 1.00 81.62 164 THR A O 1
ATOM 1306 N N . PHE A 1 165 ? 13.052 -6.083 -7.113 1.00 90.38 165 PHE A N 1
ATOM 1307 C CA . PHE A 1 165 ? 11.857 -6.720 -6.556 1.00 90.38 165 PHE A CA 1
ATOM 1308 C C . PHE A 1 165 ? 12.233 -7.592 -5.356 1.00 90.38 165 PHE A C 1
ATOM 1310 O O . PHE A 1 165 ? 12.955 -8.576 -5.488 1.00 90.38 165 PHE A O 1
ATOM 1317 N N . ASN A 1 166 ? 11.705 -7.254 -4.180 1.00 89.38 166 ASN A N 1
ATOM 1318 C CA . ASN A 1 166 ? 12.091 -7.869 -2.906 1.00 89.38 166 ASN A CA 1
ATOM 1319 C C . ASN A 1 166 ? 10.977 -8.729 -2.299 1.00 89.38 166 ASN A C 1
ATOM 1321 O O . ASN A 1 166 ? 9.796 -8.569 -2.608 1.00 89.38 166 ASN A O 1
ATOM 1325 N N . GLY A 1 167 ? 11.352 -9.626 -1.389 1.00 90.25 167 GLY A N 1
ATOM 1326 C CA . GLY A 1 167 ? 10.407 -10.462 -0.651 1.00 90.25 167 GLY A CA 1
ATOM 1327 C C . GLY A 1 167 ? 9.912 -11.686 -1.437 1.00 90.25 167 GLY A C 1
ATOM 1328 O O . GLY A 1 167 ? 10.212 -11.855 -2.619 1.00 90.25 167 GLY A O 1
ATOM 1329 N N . PRO A 1 168 ? 9.156 -12.587 -0.789 1.00 92.06 168 PRO A N 1
ATOM 1330 C CA . PRO A 1 168 ? 8.877 -13.933 -1.304 1.00 92.06 168 PRO A CA 1
ATOM 1331 C C . PRO A 1 168 ? 7.915 -13.999 -2.502 1.00 92.06 168 PRO A C 1
ATOM 1333 O O . PRO A 1 168 ? 7.754 -15.079 -3.081 1.00 92.06 168 PRO A O 1
ATOM 1336 N N . ILE A 1 169 ? 7.252 -12.887 -2.838 1.00 92.75 169 ILE A N 1
ATOM 1337 C CA . ILE A 1 169 ? 6.271 -12.793 -3.928 1.00 92.75 169 ILE A CA 1
ATOM 1338 C C . ILE A 1 169 ? 6.835 -11.966 -5.082 1.00 92.75 169 ILE A C 1
ATOM 1340 O O . ILE A 1 169 ? 6.955 -12.488 -6.188 1.00 92.75 169 ILE A O 1
ATOM 1344 N N . ALA A 1 170 ? 7.188 -10.700 -4.832 1.00 93.69 170 ALA A N 1
ATOM 1345 C CA . ALA A 1 170 ? 7.559 -9.770 -5.895 1.00 93.69 170 ALA A CA 1
ATOM 1346 C C . ALA A 1 170 ? 8.824 -10.220 -6.641 1.00 93.69 170 ALA A C 1
ATOM 1348 O O . ALA A 1 170 ? 8.845 -10.171 -7.867 1.00 93.69 170 ALA A O 1
ATOM 1349 N N . SER A 1 171 ? 9.819 -10.769 -5.927 1.00 94.25 171 SER A N 1
ATOM 1350 C CA . SER A 1 171 ? 11.053 -11.322 -6.521 1.00 94.25 171 SER A CA 1
ATOM 1351 C C . SER A 1 171 ? 10.823 -12.443 -7.545 1.00 94.25 171 SER A C 1
ATOM 1353 O O . SER A 1 171 ? 11.705 -12.748 -8.340 1.00 94.25 171 SER A O 1
ATOM 1355 N N . LYS A 1 172 ? 9.642 -13.076 -7.543 1.00 94.00 172 LYS A N 1
ATOM 1356 C CA . LYS A 1 172 ? 9.296 -14.173 -8.459 1.00 94.00 172 LYS A CA 1
ATOM 1357 C C . LYS A 1 172 ? 8.548 -13.712 -9.708 1.00 94.00 172 LYS A C 1
ATOM 1359 O O . LYS A 1 172 ? 8.243 -14.543 -10.566 1.00 94.00 172 LYS A O 1
ATOM 1364 N N . LEU A 1 173 ? 8.197 -12.429 -9.809 1.00 94.25 173 LEU A N 1
ATOM 1365 C CA . LEU A 1 173 ? 7.498 -11.902 -10.976 1.00 94.25 173 LEU A CA 1
ATOM 1366 C C . LEU A 1 173 ? 8.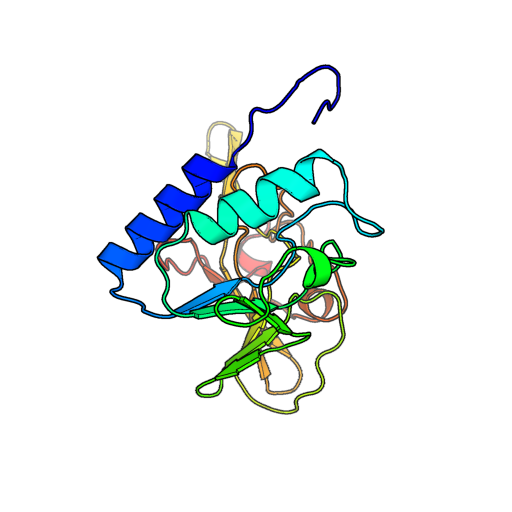448 -11.827 -12.170 1.00 94.25 173 LEU A C 1
ATOM 1368 O O . LEU A 1 173 ? 9.494 -11.190 -12.115 1.00 94.25 173 LEU A O 1
ATOM 1372 N N . LYS A 1 174 ? 8.051 -12.456 -13.278 1.00 93.06 174 LYS A N 1
ATOM 1373 C CA . LYS A 1 174 ? 8.791 -12.401 -14.541 1.00 93.06 174 LYS A CA 1
ATOM 1374 C C . LYS A 1 174 ? 8.187 -11.332 -15.447 1.00 93.06 174 LYS A C 1
ATOM 1376 O O . LYS A 1 174 ? 7.047 -11.481 -15.883 1.00 93.06 174 LYS A O 1
ATOM 1381 N N . ASN A 1 175 ? 8.960 -10.280 -15.721 1.00 93.88 175 ASN A N 1
ATOM 1382 C CA . ASN A 1 175 ? 8.631 -9.182 -16.640 1.00 93.88 175 ASN A CA 1
ATOM 1383 C C . ASN A 1 175 ? 7.183 -8.638 -16.496 1.00 93.88 175 ASN A C 1
ATOM 1385 O O . ASN A 1 175 ? 6.394 -8.735 -17.451 1.00 93.88 175 ASN A O 1
ATOM 1389 N N . PRO A 1 176 ? 6.793 -8.148 -15.297 1.00 96.38 176 PRO A N 1
ATOM 1390 C CA . PRO A 1 176 ? 5.443 -7.648 -15.049 1.00 96.38 176 PRO A CA 1
ATOM 1391 C C . PRO A 1 176 ? 5.167 -6.342 -15.812 1.00 96.38 176 PRO A C 1
ATOM 1393 O O . PRO A 1 176 ? 6.097 -5.626 -16.186 1.00 96.38 176 PRO A O 1
ATOM 1396 N N . LYS A 1 177 ? 3.880 -6.039 -16.020 1.00 97.31 177 LYS A N 1
ATOM 1397 C CA . LYS A 1 177 ? 3.411 -4.753 -16.554 1.00 97.31 177 LYS A CA 1
ATOM 1398 C C . LYS A 1 177 ? 3.461 -3.669 -15.483 1.00 97.31 177 LYS A C 1
ATOM 1400 O O . LYS A 1 177 ? 3.159 -3.957 -14.320 1.00 97.31 177 LYS A O 1
ATOM 1405 N N . ILE A 1 178 ? 3.792 -2.451 -15.891 1.00 97.31 178 ILE A N 1
ATOM 1406 C CA . ILE A 1 178 ? 3.916 -1.276 -15.033 1.00 97.31 178 ILE A CA 1
ATOM 1407 C C . ILE A 1 178 ? 2.881 -0.231 -15.450 1.00 97.31 178 ILE A C 1
ATOM 1409 O O . ILE A 1 178 ? 2.701 0.025 -16.639 1.00 97.31 178 ILE A O 1
ATOM 1413 N N . TYR A 1 179 ? 2.220 0.372 -14.465 1.00 97.94 179 TYR A N 1
ATOM 1414 C CA . TYR A 1 179 ? 1.249 1.438 -14.685 1.00 97.94 179 TYR A CA 1
ATOM 1415 C C . TYR A 1 179 ? 1.540 2.631 -13.776 1.00 97.94 179 TYR A C 1
ATOM 1417 O O . TYR A 1 179 ? 1.867 2.445 -12.599 1.00 97.94 179 TYR A O 1
ATOM 1425 N N . LEU A 1 180 ? 1.382 3.843 -14.303 1.00 96.56 180 LEU A N 1
ATOM 1426 C CA . LEU A 1 180 ? 1.394 5.070 -13.505 1.00 96.56 180 LEU A CA 1
ATOM 1427 C C . LEU A 1 180 ? 0.125 5.177 -12.644 1.00 96.56 180 LEU A C 1
ATOM 1429 O O . LEU A 1 180 ? -0.818 4.391 -12.780 1.00 96.56 180 LEU A O 1
ATOM 1433 N N . LEU A 1 181 ? 0.103 6.139 -11.718 1.00 95.06 181 LEU A N 1
ATOM 1434 C CA . LEU A 1 181 ? -1.018 6.324 -10.787 1.00 95.06 181 LEU A CA 1
ATOM 1435 C C . LEU A 1 181 ? -2.336 6.707 -11.474 1.00 95.06 181 LEU A C 1
ATOM 1437 O O . LEU A 1 181 ? -3.399 6.409 -10.932 1.00 95.06 181 LEU A O 1
ATOM 1441 N N . ASP A 1 182 ? -2.262 7.330 -12.648 1.00 94.69 182 ASP A N 1
ATOM 1442 C CA . ASP A 1 182 ? -3.407 7.687 -13.492 1.00 94.69 182 ASP A CA 1
ATOM 1443 C C . ASP A 1 182 ? -3.927 6.516 -14.350 1.00 94.69 182 ASP A C 1
ATOM 1445 O O . ASP A 1 182 ? -4.958 6.637 -15.008 1.00 94.69 182 ASP A O 1
ATOM 1449 N N . GLY A 1 183 ? -3.247 5.364 -14.315 1.00 95.19 183 GLY A N 1
ATOM 1450 C CA . GLY A 1 183 ? -3.595 4.170 -15.081 1.00 95.19 183 GLY A CA 1
ATOM 1451 C C . GLY A 1 183 ? -2.860 4.020 -16.415 1.00 95.19 183 GLY A C 1
ATOM 1452 O O . GLY A 1 183 ? -3.077 3.012 -17.090 1.00 95.19 183 GLY A O 1
ATOM 1453 N N . THR A 1 184 ? -1.973 4.948 -16.784 1.00 97.12 184 THR A N 1
ATOM 1454 C CA . THR A 1 184 ? -1.167 4.857 -18.011 1.00 97.12 184 THR A CA 1
ATOM 1455 C C . THR A 1 184 ? -0.288 3.600 -17.998 1.00 97.12 184 THR A C 1
ATOM 1457 O O . THR A 1 184 ? 0.526 3.426 -17.090 1.00 97.12 184 THR A O 1
ATOM 1460 N N . ASP A 1 185 ? -0.442 2.721 -18.998 1.00 97.19 185 ASP A N 1
ATOM 1461 C CA . ASP A 1 185 ? 0.416 1.542 -19.220 1.00 97.19 185 ASP A CA 1
ATOM 1462 C C . ASP A 1 185 ? 1.725 1.996 -19.875 1.00 97.19 185 ASP A C 1
ATOM 1464 O O . ASP A 1 185 ? 1.732 2.405 -21.034 1.00 97.19 185 ASP A O 1
ATOM 1468 N N . ILE A 1 186 ? 2.828 1.927 -19.130 1.00 95.56 186 ILE A N 1
ATOM 1469 C CA . ILE A 1 186 ? 4.157 2.328 -19.620 1.00 95.56 186 ILE A CA 1
ATOM 1470 C C . ILE A 1 186 ? 4.977 1.125 -20.111 1.00 95.56 186 ILE A C 1
ATOM 1472 O O . ILE A 1 186 ? 6.180 1.230 -20.325 1.00 95.56 186 ILE A O 1
ATOM 1476 N N . GLY A 1 187 ? 4.344 -0.037 -20.287 1.00 95.44 187 GLY A N 1
ATOM 1477 C CA . GLY A 1 187 ? 4.982 -1.254 -20.775 1.00 95.44 187 GLY A CA 1
ATOM 1478 C C . GLY A 1 187 ? 5.418 -2.199 -19.659 1.00 95.44 187 GLY A C 1
ATOM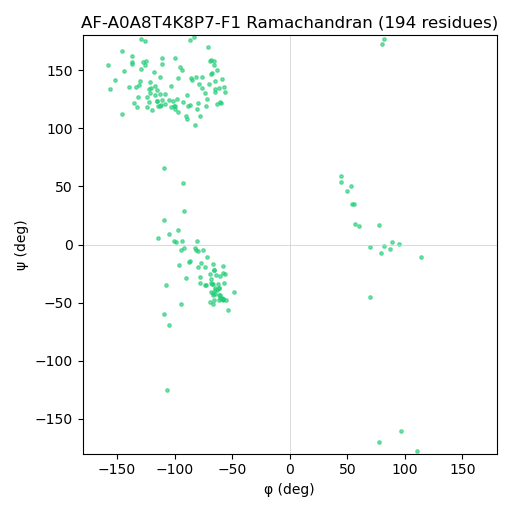 1479 O O . GLY A 1 187 ? 4.904 -2.193 -18.534 1.00 95.44 187 GLY A O 1
ATOM 1480 N N . ARG A 1 188 ? 6.339 -3.107 -19.983 1.00 94.75 188 ARG A N 1
ATOM 1481 C CA . ARG A 1 188 ? 6.865 -4.088 -19.031 1.00 94.75 188 ARG A CA 1
ATOM 1482 C C . ARG A 1 188 ? 8.215 -3.647 -18.488 1.00 94.75 188 ARG A C 1
ATOM 1484 O O . ARG A 1 188 ? 8.932 -2.867 -19.098 1.00 94.75 188 ARG A O 1
ATOM 1491 N N . VAL A 1 189 ? 8.604 -4.216 -17.350 1.00 92.38 189 VAL A N 1
ATOM 1492 C CA . VAL A 1 189 ? 9.891 -3.919 -16.689 1.00 92.38 189 VAL A CA 1
ATOM 1493 C C . VAL A 1 189 ? 11.092 -3.977 -17.637 1.00 92.38 189 VAL A C 1
ATOM 1495 O O . VAL A 1 189 ? 11.978 -3.132 -17.543 1.00 92.38 189 VAL A O 1
ATOM 1498 N N . ASN A 1 190 ? 11.143 -4.958 -18.542 1.00 91.25 190 ASN A N 1
ATOM 1499 C CA . ASN A 1 190 ? 12.258 -5.088 -19.482 1.00 91.25 190 ASN A CA 1
ATOM 1500 C C . ASN A 1 190 ? 12.298 -3.982 -20.542 1.00 91.25 190 ASN A C 1
ATOM 1502 O O . ASN A 1 190 ? 13.384 -3.684 -21.029 1.00 91.25 190 ASN A O 1
ATOM 1506 N N . ASP A 1 191 ? 11.153 -3.377 -20.850 1.00 90.31 191 ASP A N 1
ATOM 1507 C CA . ASP A 1 191 ? 11.019 -2.303 -21.838 1.00 90.31 191 ASP A CA 1
ATOM 1508 C C . ASP A 1 191 ? 11.459 -0.951 -21.246 1.00 90.31 191 ASP A C 1
ATOM 1510 O O . ASP A 1 191 ? 11.791 -0.020 -21.968 1.00 90.31 191 ASP A O 1
ATOM 1514 N N . LEU A 1 192 ? 11.497 -0.857 -19.913 1.00 87.56 192 LEU A N 1
ATOM 1515 C CA . LEU A 1 192 ? 11.724 0.377 -19.156 1.00 87.56 192 LEU A CA 1
ATOM 1516 C C . LEU A 1 192 ? 13.166 0.567 -18.673 1.00 87.56 192 LEU A C 1
ATOM 1518 O O . LEU A 1 192 ? 13.444 1.514 -17.933 1.00 87.56 192 LEU A O 1
ATOM 1522 N N . LYS A 1 193 ? 14.078 -0.351 -19.008 1.00 76.31 193 LYS A N 1
ATOM 1523 C CA . LYS A 1 193 ? 15.460 -0.307 -18.514 1.00 76.31 193 LYS A CA 1
ATOM 1524 C C . LYS A 1 193 ? 16.163 0.954 -19.013 1.00 76.31 193 LYS A C 1
ATOM 1526 O O . LYS A 1 193 ? 16.324 1.154 -20.213 1.00 76.31 193 LYS A O 1
ATOM 1531 N N . VAL A 1 194 ? 16.626 1.772 -18.075 1.00 69.38 194 VAL A N 1
ATOM 1532 C CA . VAL A 1 194 ? 17.422 2.965 -18.379 1.00 69.38 194 VAL A CA 1
ATOM 1533 C C . VAL A 1 194 ? 18.856 2.507 -18.639 1.00 69.38 194 VAL A C 1
ATOM 1535 O O . VAL A 1 194 ? 19.448 1.859 -17.775 1.00 69.38 194 VAL A O 1
ATOM 1538 N N . LYS A 1 195 ? 19.395 2.799 -19.831 1.00 59.09 195 LYS A N 1
ATOM 1539 C CA . LYS A 1 195 ? 20.835 2.657 -20.105 1.00 59.09 195 LYS A CA 1
ATOM 1540 C C . LYS A 1 195 ? 21.578 3.664 -19.223 1.00 59.09 195 LYS A C 1
ATOM 1542 O O . LYS A 1 195 ? 21.136 4.809 -19.132 1.00 59.09 195 LYS A O 1
ATOM 1547 N N . GLU A 1 196 ? 22.615 3.210 -18.522 1.00 59.41 196 GLU A N 1
ATOM 1548 C CA . GLU A 1 196 ? 23.379 4.068 -17.603 1.00 59.41 196 GLU A CA 1
ATOM 1549 C C . GLU A 1 196 ? 24.045 5.236 -18.330 1.00 59.41 196 GLU A C 1
ATOM 1551 O O . GLU A 1 196 ? 24.643 4.989 -19.401 1.00 59.41 196 GLU A O 1
#

Foldseek 3Di:
DDDPRDDDDDCLLVLQVVQQVVCVVVVAQEEEAQEPLDAALDDADPCRLPRVLSSVVSHPHQAYEYQYDSRCHPVVVNDPCPRYNYHVWDDDDQEIGHQQQDDDPDQEGEYEHEPQQEWAWDADPVGDIDTFFKWWWFDDNHYIYIYHHDSDPPDDYDHLLVVDFDHDPRNPGDFIWIAGPVGHTPGTSVVRHDDD